Protein AF-0000000085170468 (afdb_homodimer)

Structure (mmCIF, N/CA/C/O backbone):
data_AF-0000000085170468-model_v1
#
loop_
_entity.id
_entity.type
_entity.pdbx_description
1 polymer 'LTXXQ motif family protein'
#
loop_
_atom_site.group_PDB
_atom_site.id
_atom_site.type_symbol
_atom_site.label_atom_id
_atom_site.label_alt_id
_atom_site.label_comp_id
_atom_site.label_asym_id
_atom_site.label_entity_id
_atom_site.label_seq_id
_atom_site.pdbx_PDB_ins_code
_atom_site.Cartn_x
_atom_site.Cartn_y
_atom_site.Cartn_z
_atom_site.occupancy
_atom_site.B_iso_or_equiv
_atom_site.auth_seq_id
_atom_site.auth_comp_id
_atom_site.auth_asym_id
_atom_site.auth_atom_id
_atom_site.pdbx_PDB_model_num
ATOM 1 N N . MET A 1 1 ? -32.719 -37.875 0.223 1 22.67 1 MET A N 1
ATOM 2 C CA . MET A 1 1 ? -31.328 -38.344 0.027 1 22.67 1 MET A CA 1
ATOM 3 C C . MET A 1 1 ? -30.5 -37.25 -0.654 1 22.67 1 MET A C 1
ATOM 5 O O . MET A 1 1 ? -29.281 -37.219 -0.485 1 22.67 1 MET A O 1
ATOM 9 N N . LEU A 1 2 ? -31.125 -36.594 -1.806 1 29.97 2 LEU A N 1
ATOM 10 C CA . LEU A 1 2 ? -30.281 -35.75 -2.631 1 29.97 2 LEU A CA 1
ATOM 11 C C . LEU A 1 2 ? -29.922 -34.469 -1.892 1 29.97 2 LEU A C 1
ATOM 13 O O . LEU A 1 2 ? -30.781 -33.656 -1.603 1 29.97 2 LEU A O 1
ATOM 17 N N . THR A 1 3 ? -29.156 -34.531 -0.791 1 28.83 3 THR A N 1
ATOM 18 C CA . THR A 1 3 ? -28.547 -33.625 0.169 1 28.83 3 THR A CA 1
ATOM 19 C C . THR A 1 3 ? -27.828 -32.5 -0.55 1 28.83 3 THR A C 1
ATOM 21 O O . THR A 1 3 ? -27.062 -32.75 -1.489 1 28.83 3 THR A O 1
ATOM 24 N N . ILE A 1 4 ? -28.562 -31.375 -0.729 1 30.27 4 ILE A N 1
ATOM 25 C CA . ILE A 1 4 ? -28.219 -30.062 -1.268 1 30.27 4 ILE A CA 1
ATOM 26 C C . ILE A 1 4 ? -26.844 -29.641 -0.749 1 30.27 4 ILE A C 1
ATOM 28 O O . ILE A 1 4 ? -26.672 -29.391 0.447 1 30.27 4 ILE A O 1
ATOM 32 N N . LYS A 1 5 ? -25.703 -30.297 -1.211 1 31.52 5 LYS A N 1
ATOM 33 C CA . LYS A 1 5 ? -24.266 -30.047 -1.089 1 31.52 5 LYS A CA 1
ATOM 34 C C . LYS A 1 5 ? -23.938 -28.594 -1.416 1 31.52 5 LYS A C 1
ATOM 36 O O . LYS A 1 5 ? -22.766 -28.266 -1.643 1 31.52 5 LYS A O 1
ATOM 41 N N . ASN A 1 6 ? -24.969 -27.703 -1.42 1 27.45 6 ASN A N 1
ATOM 42 C CA . ASN A 1 6 ? -24.641 -26.359 -1.878 1 27.45 6 ASN A CA 1
ATOM 43 C C . ASN A 1 6 ? -23.391 -25.828 -1.192 1 27.45 6 ASN A C 1
ATOM 45 O O . ASN A 1 6 ? -23.359 -25.688 0.033 1 27.45 6 ASN A O 1
ATOM 49 N N . ARG A 1 7 ? -22.234 -26.344 -1.787 1 27.11 7 ARG A N 1
ATOM 50 C CA . ARG A 1 7 ? -20.844 -25.938 -1.708 1 27.11 7 ARG A CA 1
ATOM 51 C C . ARG A 1 7 ? -20.719 -24.422 -1.654 1 27.11 7 ARG A C 1
ATOM 53 O O . ARG A 1 7 ? -21.031 -23.719 -2.625 1 27.11 7 ARG A O 1
ATOM 60 N N . ILE A 1 8 ? -21.328 -23.828 -0.689 1 26.55 8 ILE A N 1
ATOM 61 C CA . ILE A 1 8 ? -21.125 -22.422 -0.361 1 26.55 8 ILE A CA 1
ATOM 62 C C . ILE A 1 8 ? -19.641 -22.078 -0.383 1 26.55 8 ILE A C 1
ATOM 64 O O . ILE A 1 8 ? -18.891 -22.516 0.491 1 26.55 8 ILE A O 1
ATOM 68 N N . LEU A 1 9 ? -19.031 -22.484 -1.631 1 25.81 9 LEU A N 1
ATOM 69 C CA . LEU A 1 9 ? -17.625 -22.188 -1.916 1 25.81 9 LEU A CA 1
ATOM 70 C C . LEU A 1 9 ? -17.312 -20.734 -1.621 1 25.81 9 LEU A C 1
ATOM 72 O O . LEU A 1 9 ? -17.828 -19.828 -2.293 1 25.81 9 LEU A O 1
ATOM 76 N N . SER A 1 10 ? -17.344 -20.359 -0.451 1 28.09 10 SER A N 1
ATOM 77 C CA . SER A 1 10 ? -16.969 -19.047 0.037 1 28.09 10 SER A CA 1
ATOM 78 C C . SER A 1 10 ? -15.562 -18.672 -0.411 1 28.09 10 SER A C 1
ATOM 80 O O . SER A 1 10 ? -14.586 -19 0.26 1 28.09 10 SER A O 1
ATOM 82 N N . GLY A 1 11 ? -15.266 -19.125 -1.699 1 23.95 11 GLY A N 1
ATOM 83 C CA . GLY A 1 11 ? -13.852 -19.031 -2.02 1 23.95 11 GLY A CA 1
ATOM 84 C C . GLY A 1 11 ? -13.312 -17.609 -1.968 1 23.95 11 GLY A C 1
ATOM 85 O O . GLY A 1 11 ? -13.742 -16.75 -2.742 1 23.95 11 GLY A O 1
ATOM 86 N N . ILE A 1 12 ? -13.25 -17.109 -0.803 1 24.75 12 ILE A N 1
ATOM 87 C CA . ILE A 1 12 ? -12.68 -15.773 -0.637 1 24.75 12 ILE A CA 1
ATOM 88 C C . ILE A 1 12 ? -11.281 -15.734 -1.238 1 24.75 12 ILE A C 1
ATOM 90 O O . ILE A 1 12 ? -10.422 -16.547 -0.889 1 24.75 12 ILE A O 1
ATOM 94 N N . ALA A 1 13 ? -11.18 -15.609 -2.568 1 25.36 13 ALA A N 1
ATOM 95 C CA . ALA A 1 13 ? -9.992 -15.617 -3.412 1 25.36 13 ALA A CA 1
ATOM 96 C C . ALA A 1 13 ? -8.945 -14.633 -2.891 1 25.36 13 ALA A C 1
ATOM 98 O O . ALA A 1 13 ? -9.25 -13.469 -2.629 1 25.36 13 ALA A O 1
ATOM 99 N N . ALA A 1 14 ? -8.07 -15.188 -2.057 1 25.86 14 ALA A N 1
ATOM 100 C CA . ALA A 1 14 ? -6.961 -14.508 -1.391 1 25.86 14 ALA A CA 1
ATOM 101 C C . ALA A 1 14 ? -5.938 -14.008 -2.404 1 25.86 14 ALA A C 1
ATOM 103 O O . ALA A 1 14 ? -5.52 -14.75 -3.295 1 25.86 14 ALA A O 1
ATOM 104 N N . VAL A 1 15 ? -6.148 -12.93 -3.121 1 27.55 15 VAL A N 1
ATOM 105 C CA . VAL A 1 15 ? -5.23 -12.281 -4.051 1 27.55 15 VAL A CA 1
ATOM 106 C C . VAL A 1 15 ? -3.82 -12.273 -3.463 1 27.55 15 VAL A C 1
ATOM 108 O O . VAL A 1 15 ? -3.635 -11.969 -2.283 1 27.55 15 VAL A O 1
ATOM 111 N N . SER A 1 16 ? -2.881 -12.984 -4.039 1 28.02 16 SER A N 1
ATOM 112 C CA . SER A 1 16 ? -1.456 -13.188 -3.801 1 28.02 16 SER A CA 1
ATOM 113 C C . SER A 1 16 ? -0.713 -11.859 -3.703 1 28.02 16 SER A C 1
ATOM 115 O O . SER A 1 16 ? -0.544 -11.164 -4.707 1 28.02 16 SER A O 1
ATOM 117 N N . ILE A 1 17 ? -1.107 -11.055 -2.826 1 30.91 17 ILE A N 1
ATOM 118 C CA . ILE A 1 17 ? -0.357 -9.859 -2.459 1 30.91 17 ILE A CA 1
ATOM 119 C C . ILE A 1 17 ? 1.064 -10.25 -2.057 1 30.91 17 ILE A C 1
ATOM 121 O O . ILE A 1 17 ? 1.32 -10.57 -0.893 1 30.91 17 ILE A O 1
ATOM 125 N N . SER A 1 18 ? 1.654 -11.281 -2.648 1 30.52 18 SER A N 1
ATOM 126 C CA . SER A 1 18 ? 2.957 -11.695 -2.139 1 30.52 18 SER A CA 1
ATOM 127 C C . SER A 1 18 ? 3.893 -10.5 -1.988 1 30.52 18 SER A C 1
ATOM 129 O O . SER A 1 18 ? 4.566 -10.359 -0.966 1 30.52 18 SER A O 1
ATOM 131 N N . ALA A 1 19 ? 4.234 -10.031 -3.213 1 31.75 19 ALA A N 1
ATOM 132 C CA . ALA A 1 19 ? 5.387 -9.125 -3.256 1 31.75 19 ALA A CA 1
ATOM 133 C C . ALA A 1 19 ? 5.059 -7.793 -2.598 1 31.75 19 ALA A C 1
ATOM 135 O O . ALA A 1 19 ? 5.961 -7.062 -2.178 1 31.75 19 ALA A O 1
ATOM 136 N N . VAL A 1 20 ? 3.783 -7.539 -2.617 1 32.34 20 VAL A N 1
ATOM 137 C CA . VAL A 1 20 ? 3.398 -6.227 -2.109 1 32.34 20 VAL A CA 1
ATOM 138 C C . VAL A 1 20 ? 3.539 -6.199 -0.59 1 32.34 20 VAL A C 1
ATOM 140 O O . VAL A 1 20 ? 3.738 -5.133 0.001 1 32.34 20 VAL A O 1
ATOM 143 N N . THR A 1 21 ? 3.441 -7.426 0.014 1 33.81 21 THR A N 1
ATOM 144 C CA . THR A 1 21 ? 3.482 -7.402 1.472 1 33.81 21 THR A CA 1
ATOM 145 C C . THR A 1 21 ? 4.77 -6.75 1.967 1 33.81 21 THR A C 1
ATOM 147 O O . THR A 1 21 ? 4.766 -6.051 2.982 1 33.81 21 THR A O 1
ATOM 150 N N . LEU A 1 22 ? 5.891 -7.184 1.342 1 33.25 22 LEU A N 1
ATOM 151 C CA . LEU A 1 22 ? 7.156 -6.652 1.834 1 33.25 22 LEU A CA 1
ATOM 152 C C . LEU A 1 22 ? 7.199 -5.133 1.7 1 33.25 22 LEU A C 1
ATOM 154 O O . LEU A 1 22 ? 7.77 -4.445 2.549 1 33.25 22 LEU A O 1
ATOM 158 N N . SER A 1 23 ? 6.684 -4.668 0.566 1 35.88 23 SER A N 1
ATOM 159 C CA . SER A 1 23 ? 6.816 -3.238 0.312 1 35.88 23 SER A CA 1
ATOM 160 C C . SER A 1 23 ? 5.91 -2.428 1.232 1 35.88 23 SER A C 1
ATOM 162 O O . SER A 1 23 ? 6.203 -1.271 1.54 1 35.88 23 SER A O 1
ATOM 164 N N . ALA A 1 24 ? 4.738 -2.93 1.411 1 35.81 24 ALA A N 1
ATOM 165 C CA . ALA A 1 24 ? 3.857 -2.121 2.252 1 35.81 24 ALA A CA 1
ATOM 166 C C . ALA A 1 24 ? 4.543 -1.747 3.562 1 35.81 24 ALA A C 1
ATOM 168 O O . ALA A 1 24 ? 4.336 -0.65 4.086 1 35.81 24 ALA A O 1
ATOM 169 N N . PHE A 1 25 ? 5.18 -2.783 4.188 1 35.69 25 PHE A N 1
ATOM 170 C CA . PHE A 1 25 ? 5.953 -2.502 5.391 1 35.69 25 PHE A CA 1
ATOM 171 C C . PHE A 1 25 ? 7.062 -1.5 5.102 1 35.69 25 PHE A C 1
ATOM 173 O O . PHE A 1 25 ? 7.465 -0.737 5.98 1 35.69 25 PHE A O 1
ATOM 180 N N . ALA A 1 26 ? 7.621 -1.615 3.99 1 37.34 26 ALA A N 1
ATOM 181 C CA . ALA A 1 26 ? 8.797 -0.799 3.693 1 37.34 26 ALA A CA 1
ATOM 182 C C . ALA A 1 26 ? 8.438 0.684 3.654 1 37.34 26 ALA A C 1
ATOM 184 O O . ALA A 1 26 ? 9.32 1.542 3.621 1 37.34 26 ALA A O 1
ATOM 185 N N . GLN A 1 27 ? 7.285 0.986 3.17 1 40.06 27 GLN A N 1
ATOM 186 C CA . GLN A 1 27 ? 7.078 2.404 2.898 1 40.06 27 GLN A CA 1
ATOM 187 C C . GLN A 1 27 ? 6.957 3.201 4.195 1 40.06 27 GLN A C 1
ATOM 189 O O . GLN A 1 27 ? 6.348 4.27 4.219 1 40.06 27 GLN A O 1
ATOM 194 N N . MET A 1 28 ? 6.973 2.49 5.344 1 38.22 28 MET A N 1
ATOM 195 C CA . MET A 1 28 ? 6.863 3.219 6.605 1 38.22 28 MET A CA 1
ATOM 196 C C . MET A 1 28 ? 7.992 4.23 6.75 1 38.22 28 MET A C 1
ATOM 198 O O . MET A 1 28 ? 9.125 3.963 6.34 1 38.22 28 MET A O 1
ATOM 202 N N . PRO A 1 29 ? 7.676 5.445 6.973 1 38.38 29 PRO A N 1
ATOM 203 C CA . PRO A 1 29 ? 8.766 6.383 7.242 1 38.38 29 PRO A CA 1
ATOM 204 C C . PRO A 1 29 ? 9.852 5.785 8.141 1 38.38 29 PRO A C 1
ATOM 206 O O . PRO A 1 29 ? 9.602 4.797 8.836 1 38.38 29 PRO A O 1
ATOM 209 N N . PRO A 1 30 ? 11.094 6.48 8.266 1 33 30 PRO A N 1
ATOM 210 C CA . PRO A 1 30 ? 12.25 6.246 9.141 1 33 30 PRO A CA 1
ATOM 211 C C . PRO A 1 30 ? 11.93 6.5 10.609 1 33 30 PRO A C 1
ATOM 213 O O . PRO A 1 30 ? 11.477 7.594 10.969 1 33 30 PRO A O 1
ATOM 216 N N . GLY A 1 31 ? 11.609 5.316 11.422 1 36.25 31 GLY A N 1
ATOM 217 C CA . GLY A 1 31 ? 11.508 5.285 12.875 1 36.25 31 GLY A CA 1
ATOM 218 C C . GLY A 1 31 ? 10.594 4.191 13.383 1 36.25 31 GLY A C 1
ATOM 219 O O . GLY A 1 31 ? 10.391 4.059 14.594 1 36.25 31 GLY A O 1
ATOM 220 N N . GLY A 1 32 ? 9.484 3.965 12.859 1 37.59 32 GLY A N 1
ATOM 221 C CA . GLY A 1 32 ? 8.672 2.924 13.477 1 37.59 32 GLY A CA 1
ATOM 222 C C . GLY A 1 32 ? 9.414 1.604 13.617 1 37.59 32 GLY A C 1
ATOM 223 O O . GLY A 1 32 ? 10.547 1.47 13.156 1 37.59 32 GLY A O 1
ATOM 224 N N . PRO A 1 33 ? 9 0.797 14.695 1 38.12 33 PRO A N 1
ATOM 225 C CA . PRO A 1 33 ? 9.773 -0.431 14.891 1 38.12 33 PRO A CA 1
ATOM 226 C C . PRO A 1 33 ? 10.281 -1.018 13.57 1 38.12 33 PRO A C 1
ATOM 228 O O . PRO A 1 33 ? 9.586 -0.961 12.555 1 38.12 33 PRO A O 1
ATOM 231 N N . GLN A 1 34 ? 11.547 -0.87 13.234 1 41.56 34 GLN A N 1
ATOM 232 C CA . GLN A 1 34 ? 12.578 -1.232 12.273 1 41.56 34 GLN A CA 1
ATOM 233 C C . GLN A 1 34 ? 12.344 -2.635 11.711 1 41.56 34 GLN A C 1
ATOM 235 O O . GLN A 1 34 ? 12.641 -3.629 12.375 1 41.56 34 GLN A O 1
ATOM 240 N N . GLY A 1 35 ? 11.211 -2.947 11.32 1 45.84 35 GLY A N 1
ATOM 241 C CA . GLY A 1 35 ? 11.453 -4.246 10.711 1 45.84 35 GLY A CA 1
ATOM 242 C C . GLY A 1 35 ? 12.797 -4.344 10.031 1 45.84 35 GLY A C 1
ATOM 243 O O . GLY A 1 35 ? 13.188 -3.447 9.273 1 45.84 35 GLY A O 1
ATOM 244 N N . HIS A 1 36 ? 13.727 -4.598 10.875 1 53.78 36 HIS A N 1
ATOM 245 C CA . HIS A 1 36 ? 15.078 -4.832 10.383 1 53.78 36 HIS A CA 1
ATOM 246 C C . HIS A 1 36 ? 15.055 -5.422 8.977 1 53.78 36 HIS A C 1
ATOM 248 O O . HIS A 1 36 ? 14.141 -6.184 8.633 1 53.78 36 HIS A O 1
ATOM 254 N N . PRO A 1 37 ? 15.641 -4.559 8.219 1 64.81 37 PRO A N 1
ATOM 255 C CA . PRO A 1 37 ? 15.82 -5.25 6.945 1 64.81 37 PRO A CA 1
ATOM 256 C C . PRO A 1 37 ? 16.156 -6.73 7.117 1 64.81 37 PRO A C 1
ATOM 258 O O . PRO A 1 37 ? 16.797 -7.117 8.102 1 64.81 37 PRO A O 1
ATOM 261 N N . PRO A 1 38 ? 15.555 -7.348 6.355 1 70.12 38 PRO A N 1
ATOM 262 C CA . PRO A 1 38 ? 15.875 -8.773 6.469 1 70.12 38 PRO A CA 1
ATOM 263 C C . PRO A 1 38 ? 17.375 -9.039 6.387 1 70.12 38 PRO A C 1
ATOM 265 O O . PRO A 1 38 ? 18.094 -8.367 5.641 1 70.12 38 PRO A O 1
ATOM 268 N N . SER A 1 39 ? 17.891 -9.859 7.207 1 74.12 39 SER A N 1
ATOM 269 C CA . SER A 1 39 ? 19.281 -10.273 7.18 1 74.12 39 SER A CA 1
ATOM 270 C C . SER A 1 39 ? 19.625 -10.992 5.879 1 74.12 39 SER A C 1
ATOM 272 O O . SER A 1 39 ? 18.734 -11.453 5.164 1 74.12 39 SER A O 1
ATOM 274 N N . PRO A 1 40 ? 20.875 -10.953 5.605 1 80 40 PRO A N 1
ATOM 275 C CA . PRO A 1 40 ? 21.297 -11.703 4.422 1 80 40 PRO A CA 1
ATOM 276 C C . PRO A 1 40 ? 20.859 -13.164 4.473 1 80 40 PRO A C 1
ATOM 278 O O . PRO A 1 40 ? 20.516 -13.75 3.443 1 80 40 PRO A O 1
ATOM 281 N N . GLU A 1 41 ? 20.906 -13.688 5.637 1 85.88 41 GLU A N 1
ATOM 282 C CA . GLU A 1 41 ? 20.484 -15.078 5.801 1 85.88 41 GLU A CA 1
ATOM 283 C C . GLU A 1 41 ? 18.984 -15.242 5.52 1 85.88 41 GLU A C 1
ATOM 285 O O . GLU A 1 41 ? 18.578 -16.219 4.887 1 85.88 41 GLU A O 1
ATOM 290 N N . GLN A 1 42 ? 18.25 -14.281 5.918 1 81.81 42 GLN A N 1
ATOM 291 C CA . GLN A 1 42 ? 16.812 -14.312 5.68 1 81.81 42 GLN A CA 1
ATOM 292 C C . GLN A 1 42 ? 16.5 -14.148 4.199 1 81.81 42 GLN A C 1
ATOM 294 O O . GLN A 1 42 ? 15.609 -14.82 3.67 1 81.81 42 GLN A O 1
ATOM 299 N N . VAL A 1 43 ? 17.297 -13.32 3.605 1 80.81 43 VAL A N 1
ATOM 300 C CA . VAL A 1 43 ? 17.125 -13.086 2.176 1 80.81 43 VAL A CA 1
ATOM 301 C C . VAL A 1 43 ? 17.422 -14.367 1.403 1 80.81 43 VAL A C 1
ATOM 303 O O . VAL A 1 43 ? 16.703 -14.727 0.476 1 80.81 43 VAL A O 1
ATOM 306 N N . ALA A 1 44 ? 18.438 -15 1.843 1 84.69 44 ALA A N 1
ATOM 307 C CA . ALA A 1 44 ? 18.828 -16.234 1.18 1 84.69 44 ALA A CA 1
ATOM 308 C C . ALA A 1 44 ? 17.766 -17.312 1.352 1 84.69 44 ALA A C 1
ATOM 310 O O . ALA A 1 44 ? 17.484 -18.078 0.419 1 84.69 44 ALA A O 1
ATOM 311 N N . LYS A 1 45 ? 17.25 -17.344 2.467 1 87 45 LYS A N 1
ATOM 312 C CA . LYS A 1 45 ? 16.203 -18.328 2.734 1 87 45 LYS A CA 1
ATOM 313 C C . LYS A 1 45 ? 14.969 -18.062 1.883 1 87 45 LYS A C 1
ATOM 315 O O . LYS A 1 45 ? 14.352 -18.984 1.355 1 87 45 LYS A O 1
ATOM 320 N N . PHE A 1 46 ? 14.664 -16.844 1.809 1 82.81 46 PHE A N 1
ATOM 321 C CA . PHE A 1 46 ? 13.516 -16.453 0.992 1 82.81 46 PHE A CA 1
ATOM 322 C C . PHE A 1 46 ? 13.734 -16.859 -0.463 1 82.81 46 PHE A C 1
ATOM 324 O O . PHE A 1 46 ? 12.828 -17.391 -1.108 1 82.81 46 PHE A O 1
ATOM 331 N N . GLU A 1 47 ? 14.898 -16.594 -0.907 1 86.25 47 GLU A N 1
ATOM 332 C CA . GLU A 1 47 ? 15.219 -16.922 -2.293 1 86.25 47 GLU A CA 1
ATOM 333 C C . GLU A 1 47 ? 15.141 -18.422 -2.537 1 86.25 47 GLU A C 1
ATOM 335 O O . GLU A 1 47 ? 14.719 -18.859 -3.605 1 86.25 47 GLU A O 1
ATOM 340 N N . GLN A 1 48 ? 15.547 -19.172 -1.54 1 90.12 48 GLN A N 1
ATOM 341 C CA . GLN A 1 48 ? 15.492 -20.625 -1.659 1 90.12 48 GLN A CA 1
ATOM 342 C C . GLN A 1 48 ? 14.047 -21.125 -1.69 1 90.12 48 GLN A C 1
ATOM 344 O O . GLN A 1 48 ? 13.711 -22.016 -2.471 1 90.12 48 GLN A O 1
ATOM 349 N N . MET A 1 49 ? 13.305 -20.5 -0.878 1 88.62 49 MET A N 1
ATOM 350 C CA . MET A 1 49 ? 11.898 -20.875 -0.842 1 88.62 49 MET A CA 1
ATOM 351 C C . MET A 1 49 ? 11.211 -20.547 -2.162 1 88.62 49 MET A C 1
ATOM 353 O O . MET A 1 49 ? 10.414 -21.328 -2.67 1 88.62 49 MET A O 1
ATOM 357 N N . ARG A 1 50 ? 11.516 -19.438 -2.697 1 89.06 50 ARG A N 1
ATOM 358 C CA . ARG A 1 50 ? 10.945 -19.016 -3.977 1 89.06 50 ARG A CA 1
ATOM 359 C C . ARG A 1 50 ? 11.344 -19.984 -5.09 1 89.06 50 ARG A C 1
ATOM 361 O O . ARG A 1 50 ? 10.5 -20.375 -5.906 1 89.06 50 ARG A O 1
ATOM 368 N N . ALA A 1 51 ? 12.609 -20.344 -5.098 1 91 51 ALA A N 1
ATOM 369 C CA . ALA A 1 51 ? 13.102 -21.266 -6.113 1 91 51 ALA A CA 1
ATOM 370 C C . ALA A 1 51 ? 12.406 -22.625 -6.012 1 91 51 ALA A C 1
ATOM 372 O O . ALA A 1 51 ? 12.094 -23.234 -7.031 1 91 51 ALA A O 1
ATOM 373 N N . LYS A 1 52 ? 12.195 -23.062 -4.809 1 92.62 52 LYS A N 1
ATOM 374 C CA . LYS A 1 52 ? 11.508 -24.344 -4.594 1 92.62 52 LYS A CA 1
ATOM 375 C C . LYS A 1 52 ? 10.078 -24.281 -5.121 1 92.62 52 LYS A C 1
ATOM 377 O O . LYS A 1 52 ? 9.625 -25.203 -5.801 1 92.62 52 LYS A O 1
ATOM 382 N N . HIS A 1 53 ? 9.469 -23.25 -4.812 1 91.25 53 HIS A N 1
ATOM 383 C CA . HIS A 1 53 ? 8.094 -23.094 -5.27 1 91.25 53 HIS A CA 1
ATOM 384 C C . HIS A 1 53 ? 8.016 -23.047 -6.789 1 91.25 53 HIS A C 1
ATOM 386 O O . HIS A 1 53 ? 7.129 -23.656 -7.391 1 91.25 53 HIS A O 1
ATOM 392 N N . GLN A 1 54 ? 8.93 -22.359 -7.391 1 93.81 54 GLN A N 1
ATOM 393 C CA . GLN A 1 54 ? 8.969 -22.25 -8.844 1 93.81 54 GLN A CA 1
ATOM 394 C C . GLN A 1 54 ? 9.203 -23.609 -9.492 1 93.81 54 GLN A C 1
ATOM 396 O O . GLN A 1 54 ? 8.578 -23.938 -10.508 1 93.81 54 GLN A O 1
ATOM 401 N N . ALA A 1 55 ? 10.094 -24.391 -8.867 1 94.69 55 ALA A N 1
ATOM 402 C CA . ALA A 1 55 ? 10.367 -25.719 -9.383 1 94.69 55 ALA A CA 1
ATOM 403 C C . ALA A 1 55 ? 9.133 -26.609 -9.273 1 94.69 55 ALA A C 1
ATOM 405 O O . ALA A 1 55 ? 8.812 -27.359 -10.203 1 94.69 55 ALA A O 1
ATOM 406 N N . GLU A 1 56 ? 8.5 -26.531 -8.156 1 95.44 56 GLU A N 1
ATOM 407 C CA . GLU A 1 56 ? 7.273 -27.297 -7.961 1 95.44 56 GLU A CA 1
ATOM 408 C C . GLU A 1 56 ? 6.207 -26.906 -8.984 1 95.44 56 GLU A C 1
ATOM 410 O O . GLU A 1 56 ? 5.516 -27.781 -9.523 1 95.44 56 GLU A O 1
ATOM 415 N N . LEU A 1 57 ? 6.062 -25.641 -9.172 1 96.31 57 LEU A N 1
ATOM 416 C CA . LEU A 1 57 ? 5.09 -25.156 -10.156 1 96.31 57 LEU A CA 1
ATOM 417 C C . LEU A 1 57 ? 5.438 -25.656 -11.555 1 96.31 57 LEU A C 1
ATOM 419 O O . LEU A 1 57 ? 4.555 -26.094 -12.297 1 96.31 57 LEU A O 1
ATOM 423 N N . HIS A 1 58 ? 6.707 -25.516 -11.867 1 96.69 58 HIS A N 1
ATOM 424 C CA . HIS A 1 58 ? 7.176 -26.016 -13.156 1 96.69 58 HIS A CA 1
ATOM 425 C C . HIS A 1 58 ? 6.793 -27.469 -13.367 1 96.69 58 HIS A C 1
ATOM 427 O O . HIS A 1 58 ? 6.324 -27.844 -14.445 1 96.69 58 HIS A O 1
ATOM 433 N N . ASP A 1 59 ? 7.008 -28.297 -12.344 1 97.06 59 ASP A N 1
ATOM 434 C CA . ASP A 1 59 ? 6.715 -29.719 -12.406 1 97.06 59 ASP A CA 1
ATOM 435 C C . ASP A 1 59 ? 5.211 -29.969 -12.531 1 97.06 59 ASP A C 1
ATOM 437 O O . ASP A 1 59 ? 4.773 -30.766 -13.352 1 97.06 59 ASP A O 1
ATOM 441 N N . LYS A 1 60 ? 4.477 -29.281 -11.727 1 97.12 60 LYS A N 1
ATOM 442 C CA . LYS A 1 60 ? 3.027 -29.469 -11.719 1 97.12 60 LYS A CA 1
ATOM 443 C C . LYS A 1 60 ? 2.418 -29.047 -13.062 1 97.12 60 LYS A C 1
ATOM 445 O O . LYS A 1 60 ? 1.447 -29.656 -13.516 1 97.12 60 LYS A O 1
ATOM 450 N N . LEU A 1 61 ? 2.967 -28.016 -13.633 1 97.94 61 LEU A N 1
ATOM 451 C CA . LEU A 1 61 ? 2.449 -27.5 -14.891 1 97.94 61 LEU A CA 1
ATOM 452 C C . LEU A 1 61 ? 2.953 -28.312 -16.062 1 97.94 61 LEU A C 1
ATOM 454 O O . LEU A 1 61 ? 2.428 -28.203 -17.172 1 97.94 61 LEU A O 1
ATOM 458 N N . LYS A 1 62 ? 3.936 -29.234 -15.805 1 97.19 62 LYS A N 1
ATOM 459 C CA . LYS A 1 62 ? 4.527 -30.031 -16.875 1 97.19 62 LYS A CA 1
ATOM 460 C C . LYS A 1 62 ? 4.895 -29.172 -18.062 1 97.19 62 LYS A C 1
ATOM 462 O O . LYS A 1 62 ? 4.5 -29.469 -19.203 1 97.19 62 LYS A O 1
ATOM 467 N N . ILE A 1 63 ? 5.613 -28.125 -17.734 1 97.25 63 ILE A N 1
ATOM 468 C CA . ILE A 1 63 ? 5.984 -27.141 -18.75 1 97.25 63 ILE A CA 1
ATOM 469 C C . ILE A 1 63 ? 6.648 -27.828 -19.938 1 97.25 63 ILE A C 1
ATOM 471 O O . ILE A 1 63 ? 7.551 -28.656 -19.75 1 97.25 63 ILE A O 1
ATOM 475 N N . THR A 1 64 ? 6.156 -27.547 -21.125 1 95.94 64 THR A N 1
ATOM 476 C CA . THR A 1 64 ? 6.695 -28.141 -22.359 1 95.94 64 THR A CA 1
ATOM 477 C C . THR A 1 64 ? 7.871 -27.312 -22.875 1 95.94 64 THR A C 1
ATOM 479 O O . THR A 1 64 ? 8.102 -26.188 -22.422 1 95.94 64 THR A O 1
ATOM 482 N N . ALA A 1 65 ? 8.562 -27.844 -23.828 1 95.56 65 ALA A N 1
ATOM 483 C CA . ALA A 1 65 ? 9.711 -27.188 -24.438 1 95.56 65 ALA A CA 1
ATOM 484 C C . ALA A 1 65 ? 9.305 -25.844 -25.062 1 95.56 65 ALA A C 1
ATOM 486 O O . ALA A 1 65 ? 10.07 -24.875 -25.016 1 95.56 65 ALA A O 1
ATOM 487 N N . SER A 1 66 ? 8.109 -25.766 -25.656 1 95.94 66 SER A N 1
ATOM 488 C CA . SER A 1 66 ? 7.641 -24.562 -26.328 1 95.94 66 SER A CA 1
ATOM 489 C C . SER A 1 66 ? 7.27 -23.469 -25.312 1 95.94 66 SER A C 1
ATOM 491 O O . SER A 1 66 ? 7.125 -22.312 -25.672 1 95.94 66 SER A O 1
ATOM 493 N N . GLN A 1 67 ? 7.113 -23.891 -24.047 1 96.75 67 GLN A N 1
ATOM 494 C CA . GLN A 1 67 ? 6.68 -22.969 -23 1 96.75 67 GLN A CA 1
ATOM 495 C C . GLN A 1 67 ? 7.863 -22.469 -22.172 1 96.75 67 GLN A C 1
ATOM 497 O O . GLN A 1 67 ? 7.734 -21.516 -21.406 1 96.75 67 GLN A O 1
ATOM 502 N N . GLU A 1 68 ? 9.055 -23.047 -22.375 1 97.31 68 GLU A N 1
ATOM 503 C CA . GLU A 1 68 ? 10.195 -22.797 -21.5 1 97.31 68 GLU A CA 1
ATOM 504 C C . GLU A 1 68 ? 10.648 -21.344 -21.578 1 97.31 68 GLU A C 1
ATOM 506 O O . GLU A 1 68 ? 11.023 -20.75 -20.562 1 97.31 68 GLU A O 1
ATOM 511 N N . ALA A 1 69 ? 10.648 -20.781 -22.797 1 97.12 69 ALA A N 1
ATOM 512 C CA . ALA A 1 69 ? 11.047 -19.391 -22.938 1 97.12 69 ALA A CA 1
ATOM 513 C C . ALA A 1 69 ? 10.117 -18.469 -22.141 1 97.12 69 ALA A C 1
ATOM 515 O O . ALA A 1 69 ? 10.586 -17.562 -21.453 1 97.12 69 ALA A O 1
ATOM 516 N N . ALA A 1 70 ? 8.805 -18.703 -22.297 1 97.12 70 ALA A N 1
ATOM 517 C CA . ALA A 1 70 ? 7.816 -17.922 -21.547 1 97.12 70 ALA A CA 1
ATOM 518 C C . ALA A 1 70 ? 7.973 -18.141 -20.047 1 97.12 70 ALA A C 1
ATOM 520 O O . ALA A 1 70 ? 7.797 -17.203 -19.266 1 97.12 70 ALA A O 1
ATOM 521 N N . TRP A 1 71 ? 8.289 -19.406 -19.656 1 97.5 71 TRP A N 1
ATOM 522 C CA . TRP A 1 71 ? 8.508 -19.734 -18.25 1 97.5 71 TRP A CA 1
ATOM 523 C C . TRP A 1 71 ? 9.672 -18.938 -17.688 1 97.5 71 TRP A C 1
ATOM 525 O O . TRP A 1 71 ? 9.555 -18.328 -16.625 1 97.5 71 TRP A O 1
ATOM 535 N N . LYS A 1 72 ? 10.75 -18.844 -18.406 1 96.56 72 LYS A N 1
ATOM 536 C CA . LYS A 1 72 ? 11.945 -18.141 -17.953 1 96.56 72 LYS A CA 1
ATOM 537 C C . LYS A 1 72 ? 11.688 -16.641 -17.844 1 96.56 72 LYS A C 1
ATOM 539 O O . LYS A 1 72 ? 12.164 -16 -16.906 1 96.56 72 LYS A O 1
ATOM 544 N N . LEU A 1 73 ? 10.969 -16.125 -18.781 1 96.44 73 LEU A N 1
ATOM 545 C CA . LEU A 1 73 ? 10.625 -14.711 -18.734 1 96.44 73 LEU A CA 1
ATOM 546 C C . LEU A 1 73 ? 9.734 -14.406 -17.531 1 96.44 73 LEU A C 1
ATOM 548 O O . LEU A 1 73 ? 9.906 -13.383 -16.859 1 96.44 73 LEU A O 1
ATOM 552 N N . PHE A 1 74 ? 8.781 -15.305 -17.281 1 96.69 74 PHE A N 1
ATOM 553 C CA . PHE A 1 74 ? 7.895 -15.188 -16.125 1 96.69 74 PHE A CA 1
ATOM 554 C C . PHE A 1 74 ? 8.688 -15.141 -14.836 1 96.69 74 PHE A C 1
ATOM 556 O O . PHE A 1 74 ? 8.461 -14.273 -13.992 1 96.69 74 PHE A O 1
ATOM 563 N N . LEU A 1 75 ? 9.617 -15.992 -14.695 1 95.06 75 LEU A N 1
ATOM 564 C CA . LEU A 1 75 ? 10.43 -16.047 -13.484 1 95.06 75 LEU A CA 1
ATOM 565 C C . LEU A 1 75 ? 11.258 -14.773 -13.328 1 95.06 75 LEU A C 1
ATOM 567 O O . LEU A 1 75 ? 11.352 -14.219 -12.227 1 95.06 75 LEU A O 1
ATOM 571 N N . ASP A 1 76 ? 11.828 -14.289 -14.391 1 93.94 76 ASP A N 1
ATOM 572 C CA . ASP A 1 76 ? 12.695 -13.117 -14.359 1 93.94 76 ASP A CA 1
ATOM 573 C C . ASP A 1 76 ? 11.914 -11.859 -13.992 1 93.94 76 ASP A C 1
ATOM 575 O O . ASP A 1 76 ? 12.375 -11.055 -13.18 1 93.94 76 ASP A O 1
ATOM 579 N N . LYS A 1 77 ? 10.734 -11.742 -14.586 1 94.19 77 LYS A N 1
ATOM 580 C CA . LYS A 1 77 ? 9.984 -10.5 -14.453 1 94.19 77 LYS A CA 1
ATOM 581 C C . LYS A 1 77 ? 9.172 -10.492 -13.156 1 94.19 77 LYS A C 1
ATOM 583 O O . LYS A 1 77 ? 8.68 -9.438 -12.734 1 94.19 77 LYS A O 1
ATOM 588 N N . THR A 1 78 ? 9.023 -11.641 -12.5 1 92.56 7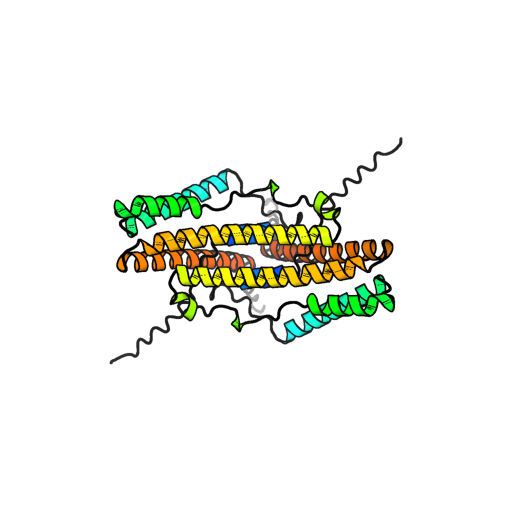8 THR A N 1
ATOM 589 C CA . THR A 1 78 ? 8.227 -11.688 -11.273 1 92.56 78 THR A CA 1
ATOM 590 C C . THR A 1 78 ? 9.125 -11.758 -10.047 1 92.56 78 THR A C 1
ATOM 592 O O . THR A 1 78 ? 8.641 -11.93 -8.922 1 92.56 78 THR A O 1
ATOM 595 N N . LYS A 1 79 ? 10.406 -11.617 -10.312 1 87.62 79 LYS A N 1
ATOM 596 C CA . LYS A 1 79 ? 11.328 -11.523 -9.188 1 87.62 79 LYS A CA 1
ATOM 597 C C . LYS A 1 79 ? 10.992 -10.344 -8.289 1 87.62 79 LYS A C 1
ATOM 599 O O . LYS A 1 79 ? 10.703 -9.25 -8.781 1 87.62 79 LYS A O 1
ATOM 604 N N . PRO A 1 80 ? 10.953 -10.688 -7.027 1 82.19 80 PRO A N 1
ATOM 605 C CA . PRO A 1 80 ? 10.727 -9.555 -6.133 1 82.19 80 PRO A CA 1
ATOM 606 C C . PRO A 1 80 ? 11.797 -8.469 -6.27 1 82.19 80 PRO A C 1
ATOM 608 O O . PRO A 1 80 ? 12.953 -8.773 -6.551 1 82.19 80 PRO A O 1
ATOM 611 N N . ALA A 1 81 ? 11.273 -7.293 -6.094 1 72.31 81 ALA A N 1
ATOM 612 C CA . ALA A 1 81 ? 12.25 -6.203 -6.074 1 72.31 81 ALA A CA 1
ATOM 613 C C . ALA A 1 81 ? 13.227 -6.363 -4.914 1 72.31 81 ALA A C 1
ATOM 615 O O . ALA A 1 81 ? 12.844 -6.766 -3.816 1 72.31 81 ALA A O 1
ATOM 616 N N . PRO A 1 82 ? 14.492 -6.148 -5.316 1 64.88 82 PRO A N 1
ATOM 617 C CA . PRO A 1 82 ? 15.461 -6.23 -4.223 1 64.88 82 PRO A CA 1
ATOM 618 C C . PRO A 1 82 ? 15.148 -5.273 -3.078 1 64.88 82 PRO A C 1
ATOM 620 O O . PRO A 1 82 ? 14.625 -4.18 -3.311 1 64.88 82 PRO A O 1
ATOM 623 N N . PHE A 1 83 ? 15.234 -5.895 -1.965 1 59.31 83 PHE A N 1
ATOM 624 C CA . PHE A 1 83 ? 15.078 -5.008 -0.817 1 59.31 83 PHE A CA 1
ATOM 625 C C . PHE A 1 83 ? 16.125 -3.902 -0.84 1 59.31 83 PHE A C 1
ATOM 627 O O . PHE A 1 83 ? 17.328 -4.184 -0.886 1 59.31 83 PHE A O 1
ATOM 634 N N . ASP A 1 84 ? 15.664 -2.725 -1.269 1 56.31 84 ASP A N 1
ATOM 635 C CA . ASP A 1 84 ? 16.609 -1.617 -1.263 1 56.31 84 ASP A CA 1
ATOM 636 C C . ASP A 1 84 ? 16.547 -0.838 0.049 1 56.31 84 ASP A C 1
ATOM 638 O O . ASP A 1 84 ? 15.609 -0.065 0.266 1 56.31 84 ASP A O 1
ATOM 642 N N . GLN A 1 85 ? 17.375 -1.218 0.936 1 56 85 GLN A N 1
ATOM 643 C CA . GLN A 1 85 ? 17.484 -0.462 2.18 1 56 85 GLN A CA 1
ATOM 644 C C . GLN A 1 85 ? 17.672 1.025 1.903 1 56 85 GLN A C 1
ATOM 646 O O . GLN A 1 85 ? 17.219 1.871 2.676 1 56 85 GLN A O 1
ATOM 651 N N . ALA A 1 86 ? 18.391 1.159 0.771 1 52.22 86 ALA A N 1
ATOM 652 C CA . ALA A 1 86 ? 18.734 2.533 0.422 1 52.22 86 ALA A CA 1
ATOM 653 C C . ALA A 1 86 ? 17.5 3.326 0.016 1 52.22 86 ALA A C 1
ATOM 655 O O . ALA A 1 86 ? 17.5 4.559 0.048 1 52.22 86 ALA A O 1
ATOM 656 N N . GLY A 1 87 ? 16.469 2.582 -0.377 1 56.78 87 GLY A N 1
ATOM 657 C CA . GLY A 1 87 ? 15.25 3.266 -0.77 1 56.78 87 GLY A CA 1
ATOM 658 C C . GLY A 1 87 ? 14.43 3.746 0.412 1 56.78 87 GLY A C 1
ATOM 659 O O . GLY A 1 87 ? 13.5 4.539 0.249 1 56.78 87 GLY A O 1
ATOM 660 N N . ARG A 1 88 ? 14.922 3.24 1.536 1 60 88 ARG A N 1
ATOM 661 C CA . ARG A 1 88 ? 14.242 3.715 2.736 1 60 88 ARG A CA 1
ATOM 662 C C . ARG A 1 88 ? 14.711 5.113 3.117 1 60 88 ARG A C 1
ATOM 664 O O . ARG A 1 88 ? 15.914 5.383 3.135 1 60 88 ARG A O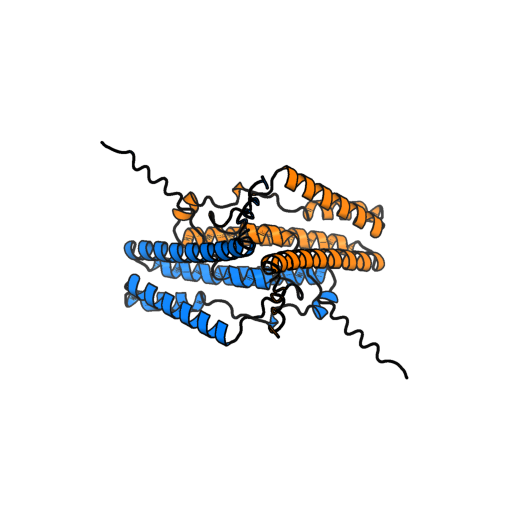 1
ATOM 671 N N . PRO A 1 89 ? 13.711 5.953 3.174 1 61.66 89 PRO A N 1
ATOM 672 C CA . PRO A 1 89 ? 14.172 7.312 3.473 1 61.66 89 PRO A CA 1
ATOM 673 C C . PRO A 1 89 ? 14.828 7.422 4.848 1 61.66 89 PRO A C 1
ATOM 675 O O . PRO A 1 89 ? 14.391 6.773 5.801 1 61.66 89 PRO A O 1
ATOM 678 N N . ASN A 1 90 ? 16.031 7.941 4.887 1 67.88 90 ASN A N 1
ATOM 679 C CA . ASN A 1 90 ? 16.703 8.281 6.145 1 67.88 90 ASN A CA 1
ATOM 680 C C . ASN A 1 90 ? 15.844 9.219 6.992 1 67.88 90 ASN A C 1
ATOM 682 O O . ASN A 1 90 ? 15.398 10.266 6.512 1 67.88 90 ASN A O 1
ATOM 686 N N . LYS A 1 91 ? 15.547 8.742 8.148 1 72.56 91 LYS A N 1
ATOM 687 C CA . LYS A 1 91 ? 14.688 9.492 9.055 1 72.56 91 LYS A CA 1
ATOM 688 C C . LYS A 1 91 ? 15.148 10.945 9.172 1 72.56 91 LYS A C 1
ATOM 690 O O . LYS A 1 91 ? 14.328 11.859 9.188 1 72.56 91 LYS A O 1
ATOM 695 N N . ASP A 1 92 ? 16.469 11.078 9.344 1 77.12 92 ASP A N 1
ATOM 696 C CA . ASP A 1 92 ? 17.031 12.422 9.523 1 77.12 92 ASP A CA 1
ATOM 697 C C . ASP A 1 92 ? 16.828 13.273 8.273 1 77.12 92 ASP A C 1
ATOM 699 O O . ASP A 1 92 ? 16.5 14.453 8.367 1 77.12 92 ASP A O 1
ATOM 703 N N . GLU A 1 93 ? 17.047 12.594 7.152 1 78.94 93 GLU A N 1
ATOM 704 C CA . GLU A 1 93 ? 16.875 13.312 5.895 1 78.94 93 GLU A CA 1
ATOM 705 C C . GLU A 1 93 ? 15.398 13.609 5.633 1 78.94 93 GLU A C 1
ATOM 707 O O . GLU A 1 93 ? 15.062 14.672 5.109 1 78.94 93 GLU A O 1
ATOM 712 N N . TRP A 1 94 ? 14.562 12.766 6.113 1 81.75 94 TRP A N 1
ATOM 713 C CA . TRP A 1 94 ? 13.117 12.922 5.945 1 81.75 94 TRP A CA 1
ATOM 714 C C . TRP A 1 94 ? 12.594 14.086 6.773 1 81.75 94 TRP A C 1
ATOM 716 O O . TRP A 1 94 ? 11.742 14.852 6.316 1 81.75 94 TRP A O 1
ATOM 726 N N . ALA A 1 95 ? 13.242 14.258 7.879 1 80.69 95 ALA A N 1
ATOM 727 C CA . ALA A 1 95 ? 12.781 15.281 8.812 1 80.69 95 ALA A CA 1
ATOM 728 C C . ALA A 1 95 ? 13.109 16.672 8.305 1 80.69 95 ALA A C 1
ATOM 730 O O . ALA A 1 95 ? 12.492 17.656 8.719 1 80.69 95 ALA A O 1
ATOM 731 N N . LYS A 1 96 ? 14.078 16.734 7.457 1 86.81 96 LYS A N 1
ATOM 732 C CA . LYS A 1 96 ? 14.539 18.031 6.973 1 86.81 96 LYS A CA 1
ATOM 733 C C . LYS A 1 96 ? 13.719 18.484 5.773 1 86.81 96 LYS A C 1
ATOM 735 O O . LYS A 1 96 ? 13.789 19.656 5.375 1 86.81 96 LYS A O 1
ATOM 740 N N . LEU A 1 97 ? 12.938 17.625 5.281 1 91.31 97 LEU A N 1
ATOM 741 C CA . LEU A 1 97 ? 12.18 17.953 4.078 1 91.31 97 LEU A CA 1
ATOM 742 C C . LEU A 1 97 ? 10.898 18.688 4.434 1 91.31 97 LEU A C 1
ATOM 744 O O . LEU A 1 97 ? 10.328 18.484 5.508 1 91.31 97 LEU A O 1
ATOM 748 N N . SER A 1 98 ? 10.469 19.562 3.50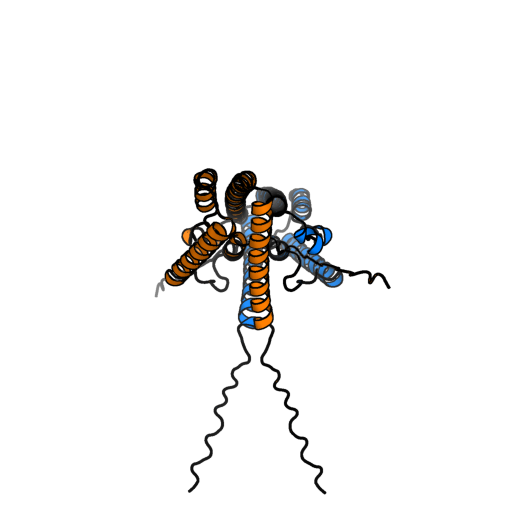4 1 95.44 98 SER A N 1
ATOM 749 C CA . SER A 1 98 ? 9.156 20.172 3.637 1 95.44 98 SER A CA 1
ATOM 750 C C . SER A 1 98 ? 8.047 19.172 3.357 1 95.44 98 SER A C 1
ATOM 752 O O . SER A 1 98 ? 8.297 18.094 2.811 1 95.44 98 SER A O 1
ATOM 754 N N . THR A 1 99 ? 6.855 19.484 3.73 1 94.94 99 THR A N 1
ATOM 755 C CA . THR A 1 99 ? 5.719 18.594 3.531 1 94.94 99 THR A CA 1
ATOM 756 C C . THR A 1 99 ? 5.531 18.281 2.051 1 94.94 99 THR A C 1
ATOM 758 O O . THR A 1 99 ? 5.41 17.109 1.67 1 94.94 99 THR A O 1
ATOM 761 N N . PRO A 1 100 ? 5.602 19.281 1.105 1 95.88 100 PRO A N 1
ATOM 762 C CA . PRO A 1 100 ? 5.465 18.938 -0.314 1 95.88 100 PRO A CA 1
ATOM 763 C C . PRO A 1 100 ? 6.586 18.031 -0.817 1 95.88 100 PRO A C 1
ATOM 765 O O . PRO A 1 100 ? 6.348 17.156 -1.654 1 95.88 100 PRO A O 1
ATOM 768 N N . GLU A 1 101 ? 7.73 18.219 -0.311 1 93.88 101 GLU A N 1
ATOM 769 C CA . GLU A 1 101 ? 8.859 17.375 -0.709 1 93.88 101 GLU A CA 1
ATOM 770 C C . GLU A 1 101 ? 8.672 15.938 -0.243 1 93.88 101 GLU A C 1
ATOM 772 O O . GLU A 1 101 ? 8.93 15 -0.996 1 93.88 101 GLU A O 1
ATOM 777 N N . ARG A 1 102 ? 8.219 15.828 0.953 1 91.25 102 ARG A N 1
ATOM 778 C CA . ARG A 1 102 ? 7.949 14.492 1.487 1 91.25 102 ARG A CA 1
ATOM 779 C C . ARG A 1 102 ? 6.836 13.805 0.705 1 91.25 102 ARG A C 1
ATOM 781 O O . ARG A 1 102 ? 6.941 12.617 0.386 1 91.25 102 ARG A O 1
ATOM 788 N N . LEU A 1 103 ? 5.855 14.562 0.396 1 92.69 103 LEU A N 1
ATOM 789 C CA . LEU A 1 103 ? 4.723 14.008 -0.337 1 92.69 103 LEU A CA 1
ATOM 790 C C . LEU A 1 103 ? 5.133 13.609 -1.751 1 92.69 103 LEU A C 1
ATOM 792 O O . LEU A 1 103 ? 4.652 12.602 -2.281 1 92.69 103 LEU A O 1
ATOM 796 N N . ASP A 1 104 ? 6.043 14.305 -2.355 1 92.44 104 ASP A N 1
ATOM 797 C CA . ASP A 1 104 ? 6.551 13.961 -3.68 1 92.44 104 ASP A CA 1
ATOM 798 C C . ASP A 1 104 ? 7.312 12.641 -3.648 1 92.44 104 ASP A C 1
ATOM 800 O O . ASP A 1 104 ? 7.172 11.812 -4.555 1 92.44 104 ASP A O 1
ATOM 804 N N . LYS A 1 105 ? 8.055 12.547 -2.627 1 89.06 105 LYS A N 1
ATOM 805 C CA . LYS A 1 105 ? 8.812 11.305 -2.482 1 89.06 105 LYS A CA 1
ATOM 806 C C . LYS A 1 105 ? 7.875 10.117 -2.281 1 89.06 105 LYS A C 1
ATOM 808 O O . LYS A 1 105 ? 8.109 9.039 -2.834 1 89.06 105 LYS A O 1
ATOM 813 N N . GLN A 1 106 ? 6.895 10.336 -1.521 1 87.56 106 GLN A N 1
ATOM 814 C CA . GLN A 1 106 ? 5.906 9.281 -1.311 1 87.56 106 GLN A CA 1
ATOM 815 C C . GLN A 1 106 ? 5.23 8.891 -2.621 1 87.56 106 GLN A C 1
ATOM 817 O O . GLN A 1 106 ? 5.039 7.703 -2.898 1 87.56 106 GLN A O 1
ATOM 822 N N . LEU A 1 107 ? 4.871 9.812 -3.389 1 90.75 107 LEU A N 1
ATOM 823 C CA . LEU A 1 107 ? 4.234 9.547 -4.676 1 90.75 107 LEU A CA 1
ATOM 824 C C . LEU A 1 107 ? 5.18 8.789 -5.598 1 90.75 107 LEU A C 1
ATOM 826 O O . LEU A 1 107 ? 4.754 7.883 -6.32 1 90.75 107 LEU A O 1
ATOM 830 N N . ASP A 1 108 ? 6.422 9.195 -5.57 1 89.69 108 ASP A N 1
ATOM 831 C CA . ASP A 1 108 ? 7.418 8.508 -6.383 1 89.69 108 ASP A CA 1
ATOM 832 C C . ASP A 1 108 ? 7.523 7.035 -6 1 89.69 108 ASP A C 1
ATOM 834 O O . ASP A 1 108 ? 7.609 6.168 -6.871 1 89.69 108 ASP A O 1
ATOM 838 N N . MET A 1 109 ? 7.445 6.844 -4.75 1 86.25 109 MET A N 1
ATOM 839 C CA . MET A 1 109 ? 7.5 5.465 -4.27 1 86.25 109 MET A CA 1
ATOM 840 C C . MET A 1 109 ? 6.277 4.68 -4.73 1 86.25 109 MET A C 1
ATOM 842 O O . MET A 1 109 ? 6.398 3.525 -5.145 1 86.25 109 MET A O 1
ATOM 846 N N . MET A 1 110 ? 5.211 5.246 -4.652 1 88 110 MET A N 1
ATOM 847 C CA . MET A 1 110 ? 3.984 4.59 -5.094 1 88 110 MET A CA 1
ATOM 848 C C . MET A 1 110 ? 4.051 4.262 -6.582 1 88 110 MET A C 1
ATOM 850 O O . MET A 1 110 ? 3.637 3.178 -7 1 88 110 MET A O 1
ATOM 854 N N . ARG A 1 111 ? 4.57 5.152 -7.332 1 90.44 111 ARG A N 1
ATOM 855 C CA . ARG A 1 111 ? 4.672 4.957 -8.773 1 90.44 111 ARG A CA 1
ATOM 856 C C . ARG A 1 111 ? 5.66 3.842 -9.109 1 90.44 111 ARG A C 1
ATOM 858 O O . ARG A 1 111 ? 5.449 3.08 -10.055 1 90.44 111 ARG A O 1
ATOM 865 N N . LYS A 1 112 ? 6.711 3.799 -8.352 1 87.38 112 LYS A N 1
ATOM 866 C CA . LYS A 1 112 ? 7.672 2.717 -8.547 1 87.38 112 LYS A CA 1
ATOM 867 C C . LYS A 1 112 ? 7.043 1.36 -8.242 1 87.38 112 LYS A C 1
ATOM 869 O O . LYS A 1 112 ? 7.273 0.388 -8.961 1 87.38 112 LYS A O 1
ATOM 874 N N . ARG A 1 113 ? 6.242 1.332 -7.254 1 86.06 113 ARG A N 1
ATOM 875 C CA . ARG A 1 113 ? 5.551 0.1 -6.891 1 86.06 113 ARG A CA 1
ATOM 876 C C . ARG A 1 113 ? 4.559 -0.312 -7.973 1 86.06 113 ARG A C 1
ATOM 878 O O . ARG A 1 113 ? 4.434 -1.497 -8.289 1 86.06 113 ARG A O 1
ATOM 885 N N . GLU A 1 114 ? 3.885 0.644 -8.438 1 88.88 114 GLU A N 1
ATOM 886 C CA . GLU A 1 114 ? 2.928 0.366 -9.5 1 88.88 114 GLU A CA 1
ATOM 887 C C . GLU A 1 114 ? 3.631 -0.145 -10.758 1 88.88 114 GLU A C 1
ATOM 889 O O . GLU A 1 114 ? 3.15 -1.073 -11.406 1 88.88 114 GLU A O 1
ATOM 894 N N . ALA A 1 115 ? 4.77 0.491 -11.133 1 90.75 115 ALA A N 1
ATOM 895 C CA . ALA A 1 115 ? 5.531 0.059 -12.297 1 90.75 115 ALA A CA 1
ATOM 896 C C . ALA A 1 115 ? 5.996 -1.386 -12.148 1 90.75 115 ALA A C 1
ATOM 898 O O . ALA A 1 115 ? 5.934 -2.17 -13.094 1 90.75 115 ALA A O 1
ATOM 899 N N . PHE A 1 116 ? 6.398 -1.652 -10.938 1 88.75 116 PHE A N 1
ATOM 900 C CA . PHE A 1 116 ? 6.824 -3.02 -10.664 1 88.75 116 PHE A CA 1
ATOM 901 C C . PHE A 1 116 ? 5.652 -3.986 -10.773 1 88.75 116 PHE A C 1
ATOM 903 O O . PHE A 1 116 ? 5.781 -5.062 -11.359 1 88.75 116 PHE A O 1
ATOM 910 N N . ALA A 1 117 ? 4.543 -3.609 -10.203 1 90.81 117 ALA A N 1
ATOM 911 C CA . ALA A 1 117 ? 3.346 -4.441 -10.289 1 90.81 117 ALA A CA 1
ATOM 912 C C . ALA A 1 117 ? 2.926 -4.656 -11.742 1 90.81 117 ALA A C 1
ATOM 914 O O . ALA A 1 117 ? 2.539 -5.758 -12.125 1 90.81 117 ALA A O 1
ATOM 915 N N . GLU A 1 118 ? 3.014 -3.594 -12.516 1 94.06 118 GLU A N 1
ATOM 916 C CA . GLU A 1 118 ? 2.654 -3.688 -13.93 1 94.06 118 GLU A CA 1
ATOM 917 C C . GLU A 1 118 ? 3.527 -4.707 -14.656 1 94.06 118 GLU A C 1
ATOM 919 O O . GLU A 1 118 ? 3.027 -5.504 -15.453 1 94.06 118 GLU A O 1
ATOM 924 N N . GLN A 1 119 ? 4.781 -4.645 -14.367 1 94.31 119 GLN A N 1
ATOM 925 C CA . GLN A 1 119 ? 5.719 -5.566 -15 1 94.31 119 GLN A CA 1
ATOM 926 C C . GLN A 1 119 ? 5.414 -7.012 -14.609 1 94.31 119 GLN A C 1
ATOM 928 O O . GLN A 1 119 ? 5.383 -7.898 -15.469 1 94.31 119 GLN A O 1
ATOM 933 N N . ARG A 1 120 ? 5.188 -7.246 -13.406 1 94.5 120 ARG A N 1
ATOM 934 C CA . ARG A 1 120 ? 4.898 -8.586 -12.898 1 94.5 120 ARG A CA 1
ATOM 935 C C . ARG A 1 120 ? 3.592 -9.117 -13.477 1 94.5 120 ARG A C 1
ATOM 937 O O . ARG A 1 120 ? 3.516 -10.273 -13.891 1 94.5 120 ARG A O 1
ATOM 944 N N . ILE A 1 121 ? 2.629 -8.281 -13.508 1 95.81 121 ILE A N 1
ATOM 945 C CA . ILE A 1 121 ? 1.309 -8.672 -13.992 1 95.81 121 ILE A CA 1
ATOM 946 C C . ILE A 1 121 ? 1.371 -8.977 -15.484 1 95.81 121 ILE A C 1
ATOM 948 O O . ILE A 1 121 ? 0.827 -9.984 -15.938 1 95.81 121 ILE A O 1
ATOM 952 N N . ALA A 1 122 ? 2.037 -8.109 -16.219 1 96.69 122 ALA A N 1
ATOM 953 C CA . ALA A 1 122 ? 2.184 -8.344 -17.656 1 96.69 122 ALA A CA 1
ATOM 954 C C . ALA A 1 122 ? 2.889 -9.672 -17.938 1 96.69 122 ALA A C 1
ATOM 956 O O . ALA A 1 122 ? 2.461 -10.445 -18.797 1 96.69 122 ALA A O 1
ATOM 957 N N . ALA A 1 123 ? 3.92 -9.938 -17.156 1 96.75 123 ALA A N 1
ATOM 958 C CA . ALA A 1 123 ? 4.668 -11.18 -17.328 1 96.75 123 ALA A CA 1
ATOM 959 C C . ALA A 1 123 ? 3.809 -12.398 -16.984 1 96.75 123 ALA A C 1
ATOM 961 O O . ALA A 1 123 ? 3.875 -13.422 -17.656 1 96.75 123 ALA A O 1
ATOM 962 N N . THR A 1 124 ? 3.053 -12.289 -15.906 1 97.19 124 THR A N 1
ATOM 963 C CA . THR A 1 124 ? 2.168 -13.367 -15.5 1 97.19 124 THR A CA 1
ATOM 964 C C . THR A 1 124 ? 1.116 -13.648 -16.562 1 97.19 124 THR A C 1
ATOM 966 O O . THR A 1 124 ? 0.866 -14.797 -16.922 1 97.19 124 THR A O 1
ATOM 969 N N . LYS A 1 125 ? 0.568 -12.609 -17.109 1 97.5 125 LYS A N 1
ATOM 970 C CA . LYS A 1 125 ? -0.458 -12.75 -18.141 1 97.5 125 LYS A CA 1
ATOM 971 C C . LYS A 1 125 ? 0.123 -13.352 -19.422 1 97.5 125 LYS A C 1
ATOM 973 O O . LYS A 1 125 ? -0.525 -14.164 -20.078 1 97.5 125 LYS A O 1
ATOM 978 N N . ASP A 1 126 ? 1.268 -12.898 -19.75 1 97.44 126 ASP A N 1
ATOM 979 C CA . ASP A 1 126 ? 1.93 -13.422 -20.938 1 97.44 126 ASP A CA 1
ATOM 980 C C . ASP A 1 126 ? 2.201 -14.922 -20.797 1 97.44 126 ASP A C 1
ATOM 982 O O . ASP A 1 126 ? 1.976 -15.688 -21.734 1 97.44 126 ASP A O 1
ATOM 986 N N . PHE A 1 127 ? 2.672 -15.336 -19.625 1 98.19 127 PHE A N 1
ATOM 987 C CA . PHE A 1 127 ? 2.916 -16.75 -19.391 1 98.19 127 PHE A CA 1
ATOM 988 C C . PHE A 1 127 ? 1.607 -17.531 -19.391 1 98.19 127 PHE A C 1
ATOM 990 O O . PHE A 1 127 ? 1.501 -18.578 -20.031 1 98.19 127 PHE A O 1
ATOM 997 N N . TYR A 1 128 ? 0.638 -17 -18.641 1 97.81 128 TYR A N 1
ATOM 998 C CA . TYR A 1 128 ? -0.681 -17.609 -18.531 1 97.81 128 TYR A CA 1
ATOM 999 C C . TYR A 1 128 ? -1.268 -17.891 -19.906 1 97.81 128 TYR A C 1
ATOM 1001 O O . TYR A 1 128 ? -1.886 -18.922 -20.125 1 97.81 128 TYR A O 1
ATOM 1009 N N . ALA A 1 129 ? -1.054 -17.031 -20.859 1 97.31 129 ALA A N 1
ATOM 1010 C CA . ALA A 1 129 ? -1.619 -17.125 -22.203 1 97.31 129 ALA A CA 1
ATOM 1011 C C . ALA A 1 129 ? -0.982 -18.281 -23 1 97.31 129 ALA A C 1
ATOM 1013 O O . ALA A 1 129 ? -1.553 -18.75 -23.984 1 97.31 129 ALA A O 1
ATOM 1014 N N . THR A 1 130 ? 0.214 -18.719 -22.625 1 97.75 130 THR A N 1
ATOM 1015 C CA . THR A 1 130 ? 0.908 -19.781 -23.312 1 97.75 130 THR A CA 1
ATOM 1016 C C . THR A 1 130 ? 0.477 -21.156 -22.781 1 97.75 130 THR A C 1
ATOM 1018 O O . THR A 1 130 ? 0.785 -22.188 -23.375 1 97.75 130 THR A O 1
ATOM 1021 N N . LEU A 1 131 ? -0.188 -21.156 -21.641 1 97.81 131 LEU A N 1
ATOM 1022 C CA . LEU A 1 131 ? -0.578 -22.391 -20.969 1 97.81 131 LEU A CA 1
ATOM 1023 C C . LEU A 1 131 ? -1.837 -22.984 -21.594 1 97.81 131 LEU A C 1
ATOM 1025 O O . LEU A 1 131 ? -2.697 -22.234 -22.078 1 97.81 131 LEU A O 1
ATOM 1029 N N . SER A 1 132 ? -1.951 -24.375 -21.609 1 97.06 132 SER A N 1
ATOM 1030 C CA . SER A 1 132 ? -3.201 -25.031 -21.984 1 97.06 132 SER A CA 1
ATOM 1031 C C . SER A 1 132 ? -4.281 -24.797 -20.938 1 97.06 132 SER A C 1
ATOM 1033 O O . SER A 1 132 ? -3.984 -24.406 -19.812 1 97.06 132 SER A O 1
ATOM 1035 N N . PRO A 1 133 ? -5.504 -25.016 -21.219 1 97 133 PRO A N 1
ATOM 1036 C CA . PRO A 1 133 ? -6.582 -24.812 -20.25 1 97 133 PRO A CA 1
ATOM 1037 C C . PRO A 1 133 ? -6.383 -25.641 -18.984 1 97 133 PRO A C 1
ATOM 1039 O O . PRO A 1 133 ? -6.695 -25.172 -17.891 1 97 133 PRO A O 1
ATOM 1042 N N . GLN A 1 134 ? -5.91 -26.859 -19.172 1 97.12 134 GLN A N 1
ATOM 1043 C CA . GLN A 1 134 ? -5.648 -27.688 -17.984 1 97.12 134 GLN A CA 1
ATOM 1044 C C . GLN A 1 134 ? -4.523 -27.094 -17.141 1 97.12 134 GLN A C 1
ATOM 1046 O O . GLN A 1 134 ? -4.609 -27.094 -15.914 1 97.12 134 GLN A O 1
ATOM 1051 N N . GLN A 1 135 ? -3.494 -26.594 -17.812 1 97.56 135 GLN A N 1
ATOM 1052 C CA . GLN A 1 135 ? -2.387 -25.953 -17.109 1 97.56 135 GLN A CA 1
ATOM 1053 C C . GLN A 1 135 ? -2.846 -24.688 -16.406 1 97.56 135 GLN A C 1
ATOM 1055 O O . GLN A 1 135 ? -2.4 -24.391 -15.289 1 97.56 135 GLN A O 1
ATOM 1060 N N . GLN A 1 136 ? -3.703 -23.969 -17 1 97.69 136 GLN A N 1
ATOM 1061 C CA . GLN A 1 136 ? -4.219 -22.75 -16.422 1 97.69 136 GLN A CA 1
ATOM 1062 C C . GLN A 1 136 ? -4.969 -23.031 -15.117 1 97.69 136 GLN A C 1
ATOM 1064 O O . GLN A 1 136 ? -4.848 -22.281 -14.148 1 97.69 136 GLN A O 1
ATOM 1069 N N . LYS A 1 137 ? -5.711 -24.062 -15.094 1 96.5 137 LYS A N 1
ATOM 1070 C CA . LYS A 1 137 ? -6.426 -24.453 -13.875 1 96.5 137 LYS A CA 1
ATOM 1071 C C . LYS A 1 137 ? -5.457 -24.766 -12.742 1 96.5 137 LYS A C 1
ATOM 1073 O O . LYS A 1 137 ? -5.691 -24.391 -11.594 1 96.5 137 LYS A O 1
ATOM 1078 N N . ILE A 1 138 ? -4.402 -25.438 -13.141 1 97.06 138 ILE A N 1
ATOM 1079 C CA . ILE A 1 138 ? -3.383 -25.766 -12.148 1 97.06 138 ILE A CA 1
ATOM 1080 C C . ILE A 1 138 ? -2.709 -24.484 -11.664 1 97.06 138 ILE A C 1
ATOM 1082 O O . ILE A 1 138 ? -2.504 -24.312 -10.461 1 97.06 138 ILE A O 1
ATOM 1086 N N . PHE A 1 139 ? -2.387 -23.641 -12.641 1 97.25 139 PHE A N 1
ATOM 1087 C CA . PHE A 1 139 ? -1.744 -22.375 -12.32 1 97.25 139 PHE A CA 1
ATOM 1088 C C . PHE A 1 139 ? -2.605 -21.547 -11.359 1 97.25 139 PHE A C 1
ATOM 1090 O O . PHE A 1 139 ? -2.104 -21.016 -10.367 1 97.25 139 PHE A O 1
ATOM 1097 N N . ASP A 1 140 ? -3.869 -21.453 -11.656 1 96.5 140 ASP A N 1
ATOM 1098 C CA . ASP A 1 140 ? -4.805 -20.703 -10.82 1 96.5 140 ASP A CA 1
ATOM 1099 C C . ASP A 1 140 ? -4.883 -21.297 -9.414 1 96.5 140 ASP A C 1
ATOM 1101 O O . ASP A 1 140 ? -4.895 -20.562 -8.422 1 96.5 140 ASP A O 1
ATOM 1105 N N . ALA A 1 141 ? -4.949 -22.578 -9.312 1 93.81 141 ALA A N 1
ATOM 1106 C CA . ALA A 1 141 ? -5.051 -23.266 -8.023 1 93.81 141 ALA A CA 1
ATOM 1107 C C . ALA A 1 141 ? -3.801 -23.031 -7.18 1 93.81 141 ALA A C 1
ATOM 1109 O O . ALA A 1 141 ? -3.895 -22.781 -5.977 1 93.81 141 ALA A O 1
ATOM 1110 N N . GLU A 1 142 ? -2.668 -23.062 -7.891 1 93.62 142 GLU A N 1
ATOM 1111 C CA . GLU A 1 142 ? -1.41 -22.875 -7.172 1 93.62 142 GLU A CA 1
ATOM 1112 C C . GLU A 1 142 ? -1.253 -21.438 -6.691 1 93.62 142 GLU A C 1
ATOM 1114 O O . GLU A 1 142 ? -0.796 -21.203 -5.574 1 93.62 142 GLU A O 1
ATOM 1119 N N . HIS A 1 143 ? -1.594 -20.547 -7.512 1 91.44 143 HIS A N 1
ATOM 1120 C CA . HIS A 1 143 ? -1.512 -19.141 -7.137 1 91.44 143 HIS A CA 1
ATOM 1121 C C . HIS A 1 143 ? -2.494 -18.812 -6.016 1 91.44 143 HIS A C 1
ATOM 1123 O O . HIS A 1 143 ? -2.17 -18.047 -5.105 1 91.44 143 HIS A O 1
ATOM 1129 N N . ALA A 1 144 ? -3.613 -19.391 -6.129 1 85 144 ALA A N 1
ATOM 1130 C CA . ALA A 1 144 ? -4.617 -19.188 -5.086 1 85 144 ALA A CA 1
ATOM 1131 C C . ALA A 1 144 ? -4.129 -19.75 -3.75 1 85 144 ALA A C 1
ATOM 1133 O O . ALA A 1 144 ? -4.363 -19.141 -2.697 1 85 144 ALA A O 1
ATOM 1134 N N . LYS A 1 145 ? -3.537 -20.844 -3.807 1 84.75 145 LYS A N 1
ATOM 1135 C CA . LYS A 1 145 ? -2.994 -21.469 -2.602 1 84.75 145 LYS A CA 1
ATOM 1136 C C . LYS A 1 145 ? -1.936 -20.578 -1.953 1 84.75 145 LYS A C 1
ATOM 1138 O O . LYS A 1 145 ? -1.91 -20.422 -0.73 1 84.75 145 LYS A O 1
ATOM 1143 N N . MET A 1 146 ? -1.121 -20.094 -2.744 1 82.75 146 MET A N 1
ATOM 1144 C CA . MET A 1 146 ? -0.064 -19.219 -2.242 1 82.75 146 MET A CA 1
ATOM 1145 C C . MET A 1 146 ? -0.653 -17.969 -1.586 1 82.75 146 MET A C 1
ATOM 1147 O O . MET A 1 146 ? -0.195 -17.547 -0.522 1 82.75 146 MET A O 1
ATOM 1151 N N . GLU A 1 147 ? -1.582 -17.453 -2.186 1 79.38 147 GLU A N 1
ATOM 1152 C CA . GLU A 1 147 ? -2.238 -16.266 -1.64 1 79.38 147 GLU A CA 1
ATOM 1153 C C . GLU A 1 147 ? -2.924 -16.578 -0.312 1 79.38 147 GLU A C 1
ATOM 1155 O O . GLU A 1 147 ? -2.861 -15.781 0.626 1 79.38 147 GLU A O 1
ATOM 1160 N N . ARG A 1 148 ? -3.543 -17.688 -0.281 1 76.19 148 ARG A N 1
ATOM 1161 C CA . ARG A 1 148 ? -4.215 -18.109 0.942 1 76.19 148 ARG A CA 1
ATOM 1162 C C . ARG A 1 148 ? -3.215 -18.312 2.074 1 76.19 148 ARG A C 1
ATOM 1164 O O . ARG A 1 148 ? -3.469 -17.922 3.215 1 76.19 148 ARG A O 1
ATOM 1171 N N . HIS A 1 149 ? -2.186 -18.953 1.705 1 76.5 149 HIS A N 1
ATOM 1172 C CA . HIS A 1 149 ? -1.157 -19.203 2.709 1 76.5 149 HIS A CA 1
ATOM 1173 C C . HIS A 1 149 ? -0.579 -17.891 3.24 1 76.5 149 HIS A C 1
ATOM 1175 O O . HIS A 1 149 ? -0.33 -17.766 4.441 1 76.5 149 HIS A O 1
ATOM 1181 N N . ARG A 1 150 ? -0.413 -17.031 2.467 1 71.38 150 ARG A N 1
ATOM 1182 C CA . ARG A 1 150 ? 0.105 -15.734 2.877 1 71.38 150 ARG A CA 1
ATOM 1183 C C . ARG A 1 150 ? -0.869 -15.031 3.816 1 71.38 150 ARG A C 1
ATOM 1185 O O . ARG A 1 150 ? -0.46 -14.461 4.828 1 71.38 150 ARG A O 1
ATOM 1192 N N . TRP A 1 151 ? -1.985 -15.156 3.508 1 66.69 151 TRP A N 1
ATOM 1193 C CA . TRP A 1 151 ? -3.016 -14.531 4.332 1 66.69 151 TRP A CA 1
ATOM 1194 C C . TRP A 1 151 ? -3.111 -15.219 5.691 1 66.69 151 TRP A C 1
ATOM 1196 O O . TRP A 1 151 ? -3.262 -14.547 6.719 1 66.69 151 TRP A O 1
ATOM 1206 N N . GLU A 1 152 ? -3.102 -16.453 5.652 1 68.94 152 GLU A N 1
ATOM 1207 C CA . GLU A 1 152 ? -3.17 -17.219 6.895 1 68.94 152 GLU A CA 1
ATOM 1208 C C . GLU A 1 152 ? -1.987 -16.891 7.805 1 68.94 152 GLU A C 1
ATOM 1210 O O . GLU A 1 152 ? -2.15 -16.766 9.016 1 68.94 152 GLU A O 1
ATOM 1215 N N . LYS A 1 153 ? -0.979 -16.828 7.219 1 67.56 153 LYS A N 1
ATOM 1216 C CA . LYS A 1 153 ? 0.205 -16.5 8 1 67.56 153 LYS A CA 1
ATOM 1217 C C . LYS A 1 153 ? 0.094 -15.094 8.594 1 67.56 153 LYS A C 1
ATOM 1219 O O . LYS A 1 153 ? 0.435 -14.867 9.758 1 67.56 153 LYS A O 1
ATOM 1224 N N . MET A 1 154 ? -0.356 -14.297 7.812 1 65.19 154 MET A N 1
ATOM 1225 C CA . MET A 1 154 ? -0.527 -12.922 8.273 1 65.19 154 MET A CA 1
ATOM 1226 C C . MET A 1 154 ? -1.561 -12.844 9.398 1 65.19 154 MET A C 1
ATOM 1228 O O . MET A 1 154 ? -1.37 -12.125 10.375 1 65.19 154 MET A O 1
ATOM 1232 N N . GLU A 1 155 ? -2.543 -13.609 9.234 1 62.16 155 GLU A N 1
ATOM 1233 C CA . GLU A 1 155 ? -3.586 -13.664 10.25 1 62.16 155 GLU A CA 1
ATOM 1234 C C . GLU A 1 155 ? -3.07 -14.312 11.531 1 62.16 155 GLU A C 1
ATOM 1236 O O . GLU A 1 155 ? -3.404 -13.867 12.633 1 62.16 155 GLU A O 1
ATOM 1241 N N . HIS A 1 156 ? -2.451 -15.328 11.367 1 65.06 156 HIS A N 1
ATOM 1242 C CA . HIS A 1 156 ? -1.882 -16 12.523 1 65.06 156 HIS A CA 1
ATOM 1243 C C . HIS A 1 156 ? -0.934 -15.086 13.289 1 65.06 156 HIS A C 1
ATOM 1245 O O . HIS A 1 156 ? -0.939 -15.062 14.516 1 65.06 156 HIS A O 1
ATOM 1251 N N . MET A 1 157 ? -0.232 -14.422 12.539 1 61.47 157 MET A N 1
ATOM 1252 C CA . MET A 1 157 ? 0.696 -13.484 13.164 1 61.47 157 MET A CA 1
ATOM 1253 C C . MET A 1 157 ? -0.058 -12.375 13.891 1 61.47 157 MET A C 1
ATOM 1255 O O . MET A 1 157 ? 0.345 -11.945 14.969 1 61.47 157 MET A O 1
ATOM 1259 N N . ARG A 1 158 ? -1.063 -12.125 13.367 1 53.38 158 ARG A N 1
ATOM 1260 C CA . ARG A 1 158 ? -1.886 -11.078 13.977 1 53.38 158 ARG A CA 1
ATOM 1261 C C . ARG A 1 158 ? -2.604 -11.594 15.219 1 53.38 158 ARG A C 1
ATOM 1263 O O . ARG A 1 158 ? -2.711 -10.883 16.219 1 53.38 158 ARG A O 1
ATOM 1270 N N . ARG A 1 159 ? -3.197 -12.727 15.102 1 56.72 159 ARG A N 1
ATOM 1271 C CA . ARG A 1 159 ? -3.891 -13.336 16.234 1 56.72 159 ARG A CA 1
ATOM 1272 C C . ARG A 1 159 ? -2.912 -13.688 17.344 1 56.72 159 ARG A C 1
ATOM 1274 O O . ARG A 1 159 ? -3.262 -13.609 18.531 1 56.72 159 ARG A O 1
ATOM 1281 N N . GLY A 1 160 ? -1.935 -14.375 16.953 1 52.91 160 GLY A N 1
ATOM 1282 C CA . GLY A 1 160 ? -0.932 -14.711 17.938 1 52.91 160 GLY A CA 1
ATOM 1283 C C . GLY A 1 160 ? -0.486 -13.516 18.766 1 52.91 160 GLY A C 1
ATOM 1284 O O . GLY A 1 160 ? -0.21 -13.648 19.969 1 52.91 160 GLY A O 1
ATOM 1285 N N . ASP A 1 161 ? -0.415 -12.398 18.141 1 47.03 161 ASP A N 1
ATOM 1286 C CA . ASP A 1 161 ? -0.061 -11.203 18.906 1 47.03 161 ASP A CA 1
ATOM 1287 C C . ASP A 1 161 ? -1.21 -10.766 19.812 1 47.03 161 ASP A C 1
ATOM 1289 O O . ASP A 1 161 ? -0.986 -10.148 20.844 1 47.03 161 ASP A O 1
ATOM 1293 N N . ARG A 1 162 ? -2.402 -11.133 19.422 1 44.22 162 ARG A N 1
ATOM 1294 C CA . ARG A 1 162 ? -3.543 -10.883 20.281 1 44.22 162 ARG A CA 1
ATOM 1295 C C . ARG A 1 162 ? -3.658 -11.969 21.359 1 44.22 162 ARG A C 1
ATOM 1297 O O . ARG A 1 162 ? -4.484 -11.859 22.266 1 44.22 162 ARG A O 1
ATOM 1304 N N . LYS A 1 163 ? -3.256 -13.156 21.078 1 45.12 163 LYS A N 1
ATOM 1305 C CA . LYS A 1 163 ? -3.307 -14.156 22.141 1 45.12 163 LYS A CA 1
ATOM 1306 C C . LYS A 1 163 ? -2.477 -13.727 23.344 1 45.12 163 LYS A C 1
ATOM 1308 O O . LYS A 1 163 ? -1.25 -13.844 23.344 1 45.12 163 LYS A O 1
ATOM 1313 N N . GLY A 1 164 ? -2.807 -12.68 23.938 1 39.69 164 GLY A N 1
ATOM 1314 C CA . GLY A 1 164 ? -2.27 -12.477 25.281 1 39.69 164 GLY A CA 1
ATOM 1315 C C . GLY A 1 164 ? -2.139 -13.758 26.078 1 39.69 164 GLY A C 1
ATOM 1316 O O . GLY A 1 164 ? -2.676 -14.797 25.688 1 39.69 164 GLY A O 1
ATOM 1317 N N . PRO A 1 165 ? -1.199 -13.914 27.016 1 39.59 165 PRO A N 1
ATOM 1318 C CA . PRO A 1 165 ? -1.019 -15.133 27.812 1 39.59 165 PRO A CA 1
ATOM 1319 C C . PRO A 1 165 ? -2.338 -15.844 28.109 1 39.59 165 PRO A C 1
ATOM 1321 O O . PRO A 1 165 ? -3.393 -15.203 28.141 1 39.59 165 PRO A O 1
ATOM 1324 N N . PRO A 1 166 ? -2.402 -17.062 27.719 1 38.28 166 PRO A N 1
ATOM 1325 C CA . PRO A 1 166 ? -3.562 -17.797 28.234 1 38.28 166 PRO A CA 1
ATOM 1326 C C . PRO A 1 166 ? -3.971 -17.359 29.641 1 38.28 166 PRO A C 1
ATOM 1328 O O . PRO A 1 166 ? -3.111 -17.016 30.453 1 38.28 166 PRO A O 1
ATOM 1331 N N . HIS A 1 167 ? -4.852 -16.469 29.766 1 38.97 167 HIS A N 1
ATOM 1332 C CA . HIS A 1 167 ? -5.348 -16.344 31.125 1 38.97 167 HIS A CA 1
ATOM 1333 C C . HIS A 1 167 ? -5.488 -17.719 31.781 1 38.97 167 HIS A C 1
ATOM 1335 O O . HIS A 1 167 ? -6.391 -18.484 31.453 1 38.97 167 HIS A O 1
ATOM 1341 N N . ASP A 1 168 ? -4.375 -18.438 31.922 1 38.5 168 ASP A N 1
ATOM 1342 C CA . ASP A 1 168 ? -4.449 -19.547 32.875 1 38.5 168 ASP A CA 1
ATOM 1343 C C . ASP A 1 168 ? -5.332 -19.188 34.062 1 38.5 168 ASP A C 1
ATOM 1345 O O . ASP A 1 168 ? -4.863 -18.594 35.031 1 38.5 168 ASP A O 1
ATOM 1349 N N . GLY A 1 169 ? -6.441 -18.562 33.906 1 38.03 169 GLY A N 1
ATOM 1350 C CA . GLY A 1 169 ? -7.441 -18.406 34.938 1 38.03 169 GLY A CA 1
ATOM 1351 C C . GLY A 1 169 ? -7.785 -19.719 35.625 1 38.03 169 GLY A C 1
ATOM 1352 O O . GLY A 1 169 ? -8.734 -20.406 35.25 1 38.03 169 GLY A O 1
ATOM 1353 N N . ASN A 1 170 ? -6.75 -20.609 35.812 1 38.72 170 ASN A N 1
ATOM 1354 C CA . ASN A 1 170 ? -7.082 -21.625 36.812 1 38.72 170 ASN A CA 1
ATOM 1355 C C . ASN A 1 170 ? -7.691 -21 38.062 1 38.72 170 ASN A C 1
ATOM 1357 O O . ASN A 1 170 ? -7.082 -20.125 38.688 1 38.72 170 ASN A O 1
ATOM 1361 N N . PRO A 1 171 ? -8.992 -20.953 38.156 1 43.12 171 PRO A N 1
ATOM 1362 C CA . PRO A 1 171 ? -9.625 -20.469 39.406 1 43.12 171 PRO A CA 1
ATOM 1363 C C . PRO A 1 171 ? -8.922 -20.953 40.656 1 43.12 171 PRO A C 1
ATOM 1365 O O . PRO A 1 171 ? -8.438 -22.094 40.688 1 43.12 171 PRO A O 1
ATOM 1368 N N . ALA A 1 172 ? -8.133 -20.109 41.375 1 41.22 172 ALA A N 1
ATOM 1369 C CA . ALA A 1 172 ? -7.555 -20.5 42.656 1 41.22 172 ALA A CA 1
ATOM 1370 C C . ALA A 1 172 ? -8.523 -21.359 43.469 1 41.22 172 ALA A C 1
ATOM 1372 O O . ALA A 1 172 ? -9.734 -21.156 43.406 1 41.22 172 ALA A O 1
ATOM 1373 N N . PRO A 1 173 ? -8.125 -22.656 43.625 1 42.62 173 PRO A N 1
ATOM 1374 C CA . PRO A 1 173 ? -9.031 -23.5 44.406 1 42.62 173 PRO A CA 1
ATOM 1375 C C . PRO A 1 173 ? -9.578 -22.797 45.656 1 42.62 173 PRO A C 1
ATOM 1377 O O . PRO A 1 173 ? -8.852 -22.078 46.312 1 42.62 173 PRO A O 1
ATOM 1380 N N . VAL A 1 174 ? -10.836 -22.297 45.656 1 47 174 VAL A N 1
ATOM 1381 C CA . VAL A 1 174 ? -11.562 -21.703 46.75 1 47 174 VAL A CA 1
ATOM 1382 C C . VAL A 1 174 ? -11.336 -22.531 48.031 1 47 174 VAL A C 1
ATOM 1384 O O . VAL A 1 174 ? -11.406 -23.766 47.969 1 47 174 VAL A O 1
ATOM 1387 N N . ALA A 1 175 ? -10.398 -22.016 48.938 1 46.62 175 ALA A N 1
ATOM 1388 C CA . ALA A 1 175 ? -10.086 -22.656 50.219 1 46.62 175 ALA A CA 1
ATOM 1389 C C . ALA A 1 175 ? -11.352 -23.172 50.906 1 46.62 175 ALA A C 1
ATOM 1391 O O . ALA A 1 175 ? -12.414 -22.562 50.812 1 46.62 175 ALA A O 1
ATOM 1392 N N . PRO A 1 176 ? -11.492 -24.438 51.031 1 47.09 176 PRO A N 1
ATOM 1393 C CA . PRO A 1 176 ? -12.695 -25 51.656 1 47.09 176 PRO A CA 1
ATOM 1394 C C . PRO A 1 176 ? -13.125 -24.219 52.875 1 47.09 176 PRO A C 1
ATOM 1396 O O . PRO A 1 176 ? -12.297 -23.562 53.531 1 47.09 176 PRO A O 1
ATOM 1399 N N . PRO A 1 177 ? -14.352 -23.703 52.938 1 46.69 177 PRO A N 1
ATOM 1400 C CA . PRO A 1 177 ? -14.812 -23 54.125 1 46.69 177 PRO A CA 1
ATOM 1401 C C . PRO A 1 177 ? -14.32 -23.641 55.438 1 46.69 177 PRO A C 1
ATOM 1403 O O . PRO A 1 177 ? -14.109 -24.859 55.469 1 46.69 177 PRO A O 1
ATOM 1406 N N . ALA A 1 178 ? -13.43 -23.016 56.156 1 44.53 178 ALA A N 1
ATOM 1407 C CA . ALA A 1 178 ? -13.047 -23.5 57.469 1 44.53 178 ALA A CA 1
ATOM 1408 C C . ALA A 1 178 ? -14.273 -23.875 58.312 1 44.53 178 ALA A C 1
ATOM 1410 O O . ALA A 1 178 ? -15.227 -23.109 58.406 1 44.53 178 ALA A O 1
ATOM 1411 N N . ASN A 1 179 ? -14.586 -25.125 58.438 1 33.53 179 ASN A N 1
ATOM 1412 C CA . ASN A 1 179 ? -15.367 -25.469 59.625 1 33.53 179 ASN A CA 1
ATOM 1413 C C . ASN A 1 179 ? -14.617 -25.125 60.906 1 33.53 179 ASN A C 1
ATOM 1415 O O . ASN A 1 179 ? -13.406 -25.359 61 1 33.53 179 ASN A O 1
ATOM 1419 N N . MET B 1 1 ? 36.062 25.188 24.719 1 23.14 1 MET B N 1
ATOM 1420 C CA . MET B 1 1 ? 34.906 25.094 25.609 1 23.14 1 MET B CA 1
ATOM 1421 C C . MET B 1 1 ? 33.594 25.125 24.812 1 23.14 1 MET B C 1
ATOM 1423 O O . MET B 1 1 ? 32.531 25.156 25.406 1 23.14 1 MET B O 1
ATOM 1427 N N . LEU B 1 2 ? 33.688 25.703 23.422 1 29.56 2 LEU B N 1
ATOM 1428 C CA . LEU B 1 2 ? 32.562 25.75 22.484 1 29.56 2 LEU B CA 1
ATOM 1429 C C . LEU B 1 2 ? 32.031 24.359 22.188 1 29.56 2 LEU B C 1
ATOM 1431 O O . LEU B 1 2 ? 32.781 23.5 21.719 1 29.56 2 LEU B O 1
ATOM 1435 N N . THR B 1 3 ? 31.188 23.828 23.047 1 28.31 3 THR B N 1
ATOM 1436 C CA . THR B 1 3 ? 30.453 22.578 23.203 1 28.31 3 THR B CA 1
ATOM 1437 C C . THR B 1 3 ? 29.672 22.234 21.938 1 28.31 3 THR B C 1
ATOM 1439 O O . THR B 1 3 ? 28.938 23.062 21.406 1 28.31 3 THR B O 1
ATOM 1442 N N . ILE B 1 4 ? 30.359 21.531 21.016 1 30.86 4 ILE B N 1
ATOM 1443 C CA . ILE B 1 4 ? 29.906 20.891 19.797 1 30.86 4 ILE B CA 1
ATOM 1444 C C . ILE B 1 4 ? 28.562 20.203 20.047 1 30.86 4 ILE B C 1
ATOM 1446 O O . ILE B 1 4 ? 28.484 19.219 20.797 1 30.86 4 ILE B O 1
ATOM 1450 N N . LYS B 1 5 ? 27.422 21.078 20.312 1 31.09 5 LYS B N 1
ATOM 1451 C CA . LYS B 1 5 ? 26.016 20.688 20.344 1 31.09 5 LYS B CA 1
ATOM 1452 C C . LYS B 1 5 ? 25.672 19.766 19.172 1 31.09 5 LYS B C 1
ATOM 1454 O O . LYS B 1 5 ? 25.766 20.172 18.016 1 31.09 5 LYS B O 1
ATOM 1459 N N . ASN B 1 6 ? 26.25 18.562 19.203 1 27.91 6 ASN B N 1
ATOM 1460 C CA . ASN B 1 6 ? 26.016 17.375 18.391 1 27.91 6 ASN B CA 1
ATOM 1461 C C . ASN B 1 6 ? 24.531 17.094 18.203 1 27.91 6 ASN B C 1
ATOM 1463 O O . ASN B 1 6 ? 23.906 16.453 19.047 1 27.91 6 ASN B O 1
ATOM 1467 N N . ARG B 1 7 ? 23.766 18.312 18.047 1 27.28 7 ARG B N 1
ATOM 1468 C CA . ARG B 1 7 ? 22.344 18.141 17.766 1 27.28 7 ARG B CA 1
ATOM 1469 C C . ARG B 1 7 ? 22.125 17.125 16.656 1 27.28 7 ARG B C 1
ATOM 1471 O O . ARG B 1 7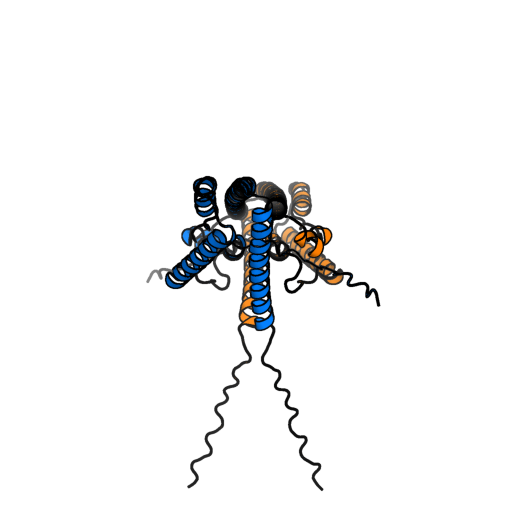 ? 22.375 17.406 15.484 1 27.28 7 ARG B O 1
ATOM 1478 N N . ILE B 1 8 ? 22.703 15.984 16.828 1 26.09 8 ILE B N 1
ATOM 1479 C CA . ILE B 1 8 ? 22.453 14.852 15.938 1 26.09 8 ILE B CA 1
ATOM 1480 C C . ILE B 1 8 ? 20.938 14.648 15.789 1 26.09 8 ILE B C 1
ATOM 1482 O O . ILE B 1 8 ? 20.281 14.164 16.719 1 26.09 8 ILE B O 1
ATOM 1486 N N . LEU B 1 9 ? 20.25 15.883 15.539 1 25.38 9 LEU B N 1
ATOM 1487 C CA . LEU B 1 9 ? 18.797 15.82 15.328 1 25.38 9 LEU B CA 1
ATOM 1488 C C . LEU B 1 9 ? 18.438 14.766 14.289 1 25.38 9 LEU B C 1
ATOM 1490 O O . LEU B 1 9 ? 18.859 14.859 13.133 1 25.38 9 LEU B O 1
ATOM 1494 N N . SER B 1 10 ? 18.453 13.555 14.688 1 28.06 10 SER B N 1
ATOM 1495 C CA . SER B 1 10 ? 18.047 12.352 13.969 1 28.06 10 SER B CA 1
ATOM 1496 C C . SER B 1 10 ? 16.641 12.492 13.406 1 28.06 10 SER B C 1
ATOM 1498 O O . SER B 1 10 ? 15.656 12.312 14.125 1 28.06 10 SER B O 1
ATOM 1500 N N . GLY B 1 11 ? 16.359 13.742 12.898 1 23.72 11 GLY B N 1
ATOM 1501 C CA . GLY B 1 11 ? 14.961 13.977 12.594 1 23.72 11 GLY B CA 1
ATOM 1502 C C . GLY B 1 11 ? 14.398 13.008 11.57 1 23.72 11 GLY B C 1
ATOM 1503 O O . GLY B 1 11 ? 14.812 13.008 10.414 1 23.72 11 GLY B O 1
ATOM 1504 N N . ILE B 1 12 ? 14.328 11.781 11.992 1 24.73 12 ILE B N 1
ATOM 1505 C CA . ILE B 1 12 ? 13.75 10.781 11.102 1 24.73 12 ILE B CA 1
ATOM 1506 C C . ILE B 1 12 ? 12.344 11.211 10.695 1 24.73 12 ILE B C 1
ATOM 1508 O O . ILE B 1 12 ? 11.5 11.492 11.555 1 24.73 12 ILE B O 1
ATOM 1512 N N . ALA B 1 13 ? 12.219 12.078 9.719 1 25.36 13 ALA B N 1
ATOM 1513 C CA . ALA B 1 13 ? 11.023 12.711 9.172 1 25.36 13 ALA B CA 1
ATOM 1514 C C . ALA B 1 13 ? 9.969 11.672 8.812 1 25.36 13 ALA B C 1
ATOM 1516 O O . ALA B 1 13 ? 10.266 10.68 8.133 1 25.36 13 ALA B O 1
ATOM 1517 N N . ALA B 1 14 ? 9.094 11.43 9.789 1 25.7 14 ALA B N 1
ATOM 1518 C CA . ALA B 1 14 ? 7.977 10.484 9.766 1 25.7 14 ALA B CA 1
ATOM 1519 C C . ALA B 1 14 ? 6.945 10.883 8.719 1 25.7 14 ALA B C 1
ATOM 1521 O O . ALA B 1 14 ? 6.523 12.047 8.656 1 25.7 14 ALA B O 1
ATOM 1522 N N . VAL B 1 15 ? 7.141 10.68 7.457 1 27.45 15 VAL B N 1
ATOM 1523 C CA . VAL B 1 15 ? 6.211 10.922 6.359 1 27.45 15 VAL B CA 1
ATOM 1524 C C . VAL B 1 15 ? 4.812 10.445 6.75 1 27.45 15 VAL B C 1
ATOM 1526 O O . VAL B 1 15 ? 4.652 9.352 7.297 1 27.45 15 VAL B O 1
ATOM 1529 N N . SER B 1 16 ? 3.871 11.32 6.938 1 27.77 16 SER B N 1
ATOM 1530 C CA . SER B 1 16 ? 2.455 11.234 7.273 1 27.77 16 SER B CA 1
ATOM 1531 C C . SER B 1 16 ? 1.72 10.297 6.312 1 27.77 16 SER B C 1
ATOM 1533 O O . SER B 1 16 ? 1.537 10.625 5.141 1 27.77 16 SER B O 1
ATOM 1535 N N . ILE B 1 17 ? 2.131 9.117 6.25 1 30.59 17 ILE B N 1
ATOM 1536 C CA 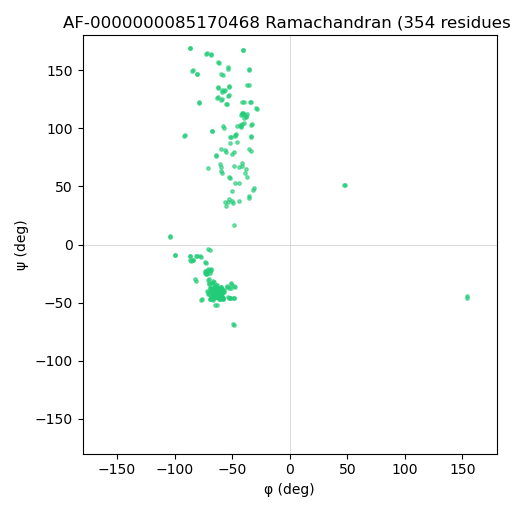. ILE B 1 17 ? 1.374 8.078 5.559 1 30.59 17 ILE B CA 1
ATOM 1537 C C . ILE B 1 17 ? -0.032 7.988 6.148 1 30.59 17 ILE B C 1
ATOM 1539 O O . ILE B 1 17 ? -0.245 7.316 7.16 1 30.59 17 ILE B O 1
ATOM 1543 N N . SER B 1 18 ? -0.656 9.094 6.535 1 30.28 18 SER B N 1
ATOM 1544 C CA . SER B 1 18 ? -1.949 8.953 7.199 1 30.28 18 SER B CA 1
ATOM 1545 C C . SER B 1 18 ? -2.875 8.031 6.414 1 30.28 18 SER B C 1
ATOM 1547 O O . SER B 1 18 ? -3.539 7.172 6.996 1 30.28 18 SER B O 1
ATOM 1549 N N . ALA B 1 19 ? -3.229 8.625 5.246 1 31.44 19 ALA B N 1
ATOM 1550 C CA . ALA B 1 19 ? -4.383 8.039 4.566 1 31.44 19 ALA B CA 1
ATOM 1551 C C . ALA B 1 19 ? -4.051 6.656 4.016 1 31.44 19 ALA B C 1
ATOM 1553 O O . ALA B 1 19 ? -4.949 5.867 3.713 1 31.44 19 ALA B O 1
ATOM 1554 N N . VAL B 1 20 ? -2.764 6.496 3.846 1 32.06 20 VAL B N 1
ATOM 1555 C CA . VAL B 1 20 ? -2.373 5.238 3.215 1 32.06 20 VAL B CA 1
ATOM 1556 C C . VAL B 1 20 ? -2.543 4.09 4.207 1 32.06 20 VAL B C 1
ATOM 1558 O O . VAL B 1 20 ? -2.744 2.941 3.807 1 32.06 20 VAL B O 1
ATOM 1561 N N . THR B 1 21 ? -2.496 4.453 5.527 1 33.34 21 THR B N 1
ATOM 1562 C CA . THR B 1 21 ? -2.549 3.354 6.48 1 33.34 21 THR B CA 1
ATOM 1563 C C . THR B 1 21 ? -3.824 2.535 6.293 1 33.34 21 THR B C 1
ATOM 1565 O O . THR B 1 21 ? -3.812 1.313 6.457 1 33.34 21 THR B O 1
ATOM 1568 N N . LEU B 1 22 ? -4.949 3.283 6.172 1 32.84 22 LEU B N 1
ATOM 1569 C CA . LEU B 1 22 ? -6.211 2.555 6.086 1 32.84 22 LEU B CA 1
ATOM 1570 C C . LEU B 1 22 ? -6.23 1.643 4.863 1 32.84 22 LEU B C 1
ATOM 1572 O O . LEU B 1 22 ? -6.809 0.555 4.906 1 32.84 22 LEU B O 1
ATOM 1576 N N . SER B 1 23 ? -5.691 2.164 3.773 1 35.84 23 SER B N 1
ATOM 1577 C CA . SER B 1 23 ? -5.809 1.401 2.535 1 35.84 23 SER B CA 1
ATOM 1578 C C . SER B 1 23 ? -4.91 0.167 2.561 1 35.84 23 SER B C 1
ATOM 1580 O O . SER B 1 23 ? -5.191 -0.825 1.886 1 35.84 23 SER B O 1
ATOM 1582 N N . ALA B 1 24 ? -3.758 0.358 3.094 1 35.34 24 ALA B N 1
ATOM 1583 C CA . ALA B 1 24 ? -2.889 -0.817 3.07 1 35.34 24 ALA B CA 1
ATOM 1584 C C . ALA B 1 24 ? -3.604 -2.037 3.648 1 35.34 24 ALA B C 1
ATOM 1586 O O . ALA B 1 24 ? -3.389 -3.162 3.191 1 35.34 24 ALA B O 1
ATOM 1587 N N . PHE B 1 25 ? -4.266 -1.815 4.812 1 35.53 25 PHE B N 1
ATOM 1588 C CA . PHE B 1 25 ? -5.066 -2.891 5.387 1 35.53 25 PHE B CA 1
ATOM 1589 C C . PHE B 1 25 ? -6.156 -3.332 4.414 1 35.53 25 PHE B C 1
ATOM 1591 O O . PHE B 1 25 ? -6.59 -4.488 4.441 1 35.53 25 PHE B O 1
ATOM 1598 N N . ALA B 1 26 ? -6.676 -2.432 3.744 1 37.19 26 ALA B N 1
ATOM 1599 C CA . ALA B 1 26 ? -7.832 -2.748 2.908 1 37.19 26 ALA B CA 1
ATOM 1600 C C . ALA B 1 26 ? -7.453 -3.727 1.799 1 37.19 26 ALA B C 1
ATOM 1602 O O . ALA B 1 26 ? -8.328 -4.273 1.124 1 37.19 26 ALA B O 1
ATOM 1603 N N . GLN B 1 27 ? -6.305 -3.58 1.271 1 39.94 27 GLN B N 1
ATOM 1604 C CA . GLN B 1 27 ? -6.082 -4.352 0.054 1 39.94 27 GLN B CA 1
ATOM 1605 C C . GLN B 1 27 ? -6.008 -5.848 0.357 1 39.94 27 GLN B C 1
ATOM 1607 O O . GLN B 1 27 ? -5.395 -6.609 -0.394 1 39.94 27 GLN B O 1
ATOM 1612 N N . MET B 1 28 ? -6.062 -6.223 1.663 1 37.81 28 MET B N 1
ATOM 1613 C CA . MET B 1 28 ? -5.98 -7.641 1.997 1 37.81 28 MET B CA 1
ATOM 1614 C C . MET B 1 28 ? -7.117 -8.422 1.342 1 37.81 28 MET B C 1
ATOM 1616 O O . MET B 1 28 ? -8.242 -7.93 1.254 1 37.81 28 MET B O 1
ATOM 1620 N N . PRO B 1 29 ? -6.789 -9.414 0.596 1 38.12 29 PRO B N 1
ATOM 1621 C CA . PRO B 1 29 ? -7.887 -10.242 0.09 1 38.12 29 PRO B CA 1
ATOM 1622 C C . PRO B 1 29 ? -8.969 -10.5 1.14 1 38.12 29 PRO B C 1
ATOM 1624 O O . PRO B 1 29 ? -8.711 -10.352 2.338 1 38.12 29 PRO B O 1
ATOM 1627 N N . PRO B 1 30 ? -10.211 -11.047 0.725 1 32.66 30 PRO B N 1
ATOM 1628 C CA . PRO B 1 30 ? -11.359 -11.547 1.484 1 32.66 30 PRO B CA 1
ATOM 1629 C C . PRO B 1 30 ? -11.047 -12.82 2.262 1 32.66 30 PRO B C 1
ATOM 1631 O O . PRO B 1 30 ? -10.609 -13.812 1.676 1 32.66 30 PRO B O 1
ATOM 1634 N N . GLY B 1 31 ? -10.711 -12.656 3.693 1 36.12 31 GLY B N 1
ATOM 1635 C CA . GLY B 1 31 ? -10.617 -13.727 4.676 1 36.12 31 GLY B CA 1
ATOM 1636 C C . GLY B 1 31 ? -9.695 -13.391 5.832 1 36.12 31 GLY B C 1
ATOM 1637 O O . GLY B 1 31 ? -9.516 -14.211 6.738 1 36.12 31 GLY B O 1
ATOM 1638 N N . GLY B 1 32 ? -8.562 -12.883 5.664 1 37.59 32 GLY B N 1
ATOM 1639 C CA . GLY B 1 32 ? -7.77 -12.672 6.863 1 37.59 32 GLY B CA 1
ATOM 1640 C C . GLY B 1 32 ? -8.492 -11.867 7.926 1 37.59 32 GLY B C 1
ATOM 1641 O O . GLY B 1 32 ? -9.609 -11.391 7.703 1 37.59 32 GLY B O 1
ATOM 1642 N N . PRO B 1 33 ? -8.094 -12.109 9.258 1 37.97 33 PRO B N 1
ATOM 1643 C CA . PRO B 1 33 ? -8.867 -11.406 10.281 1 37.97 33 PRO B CA 1
ATOM 1644 C C . PRO B 1 33 ? -9.344 -10.031 9.828 1 37.97 33 PRO B C 1
ATOM 1646 O O . PRO B 1 33 ? -8.617 -9.328 9.117 1 37.97 33 PRO B O 1
ATOM 1649 N N . GLN B 1 34 ? -10.602 -9.859 9.469 1 41.41 34 GLN B N 1
ATOM 1650 C CA . GLN B 1 34 ? -11.609 -8.875 9.078 1 41.41 34 GLN B CA 1
ATOM 1651 C C . GLN B 1 34 ? -11.344 -7.527 9.742 1 41.41 34 GLN B C 1
ATOM 1653 O O . GLN B 1 34 ? -11.633 -7.344 10.93 1 41.41 34 GLN B O 1
ATOM 1658 N N . GLY B 1 35 ? -10.203 -7.039 9.711 1 45.69 35 GLY B N 1
ATOM 1659 C CA . GLY B 1 35 ? -10.422 -5.711 10.273 1 45.69 35 GLY B CA 1
ATOM 1660 C C . GLY B 1 35 ? -11.773 -5.129 9.914 1 45.69 35 GLY B C 1
ATOM 1661 O O . GLY B 1 35 ? -12.172 -5.141 8.75 1 45.69 35 GLY B O 1
ATOM 1662 N N . HIS B 1 36 ? -12.703 -5.594 10.672 1 53.59 36 HIS B N 1
ATOM 1663 C CA . HIS B 1 36 ? -14.055 -5.07 10.547 1 53.59 36 HIS B CA 1
ATOM 1664 C C . HIS B 1 36 ? -14.047 -3.621 10.062 1 53.59 36 HIS B C 1
ATOM 1666 O O . HIS B 1 36 ? -13.141 -2.857 10.398 1 53.59 36 HIS B O 1
ATOM 1672 N N . PRO B 1 37 ? -14.641 -3.633 8.914 1 64.62 37 PRO B N 1
ATOM 1673 C CA . PRO B 1 37 ? -14.836 -2.217 8.602 1 64.62 37 PRO B CA 1
ATOM 1674 C C . PRO B 1 37 ? -15.141 -1.374 9.836 1 64.62 37 PRO B C 1
ATOM 1676 O O . PRO B 1 37 ? -15.766 -1.864 10.781 1 64.62 37 PRO B O 1
ATOM 1679 N N . PRO B 1 38 ? -14.555 -0.398 9.797 1 69.81 38 PRO B N 1
ATOM 1680 C CA . PRO B 1 38 ? -14.859 0.453 10.945 1 69.81 38 PRO B CA 1
ATOM 1681 C C . PRO B 1 38 ? -16.359 0.677 11.125 1 69.81 38 PRO B C 1
ATOM 1683 O O . PRO B 1 38 ? -17.094 0.783 10.141 1 69.81 38 PRO B O 1
ATOM 1686 N N . SER B 1 39 ? -16.859 0.592 12.289 1 74.25 39 SER B N 1
ATOM 1687 C CA . SER B 1 39 ? -18.25 0.876 12.609 1 74.25 39 SER B CA 1
ATOM 1688 C C . SER B 1 39 ? -18.609 2.324 12.289 1 74.25 39 SER B C 1
ATOM 1690 O O . SER B 1 39 ? -17.719 3.17 12.156 1 74.25 39 SER B O 1
ATOM 1692 N N . PRO B 1 40 ? -19.859 2.498 12.094 1 80.06 40 PRO B N 1
ATOM 1693 C CA . PRO B 1 40 ? -20.281 3.883 11.891 1 80.06 40 PRO B CA 1
ATOM 1694 C C . PRO B 1 40 ? -19.844 4.812 13.023 1 80.06 40 PRO B C 1
ATOM 1696 O O . PRO B 1 40 ? -19.516 5.977 12.773 1 80.06 40 PRO B O 1
ATOM 1699 N N . GLU B 1 41 ? -19.859 4.277 14.188 1 85.56 41 GLU B N 1
ATOM 1700 C CA . GLU B 1 41 ? -19.422 5.07 15.328 1 85.56 41 GLU B CA 1
ATOM 1701 C C . GLU B 1 41 ? -17.938 5.398 15.242 1 85.56 41 GLU B C 1
ATOM 1703 O O . GLU B 1 41 ? -17.531 6.516 15.555 1 85.56 41 GLU B O 1
ATOM 1708 N N . GLN B 1 42 ? -17.203 4.477 14.773 1 81.81 42 GLN B N 1
ATOM 1709 C CA . GLN B 1 42 ? -15.766 4.684 14.609 1 81.81 42 GLN B CA 1
ATOM 1710 C C . GLN B 1 42 ? -15.477 5.695 13.508 1 81.81 42 GLN B C 1
ATOM 1712 O O . GLN B 1 42 ? -14.602 6.543 13.648 1 81.81 42 GLN B O 1
ATOM 1717 N N . VAL B 1 43 ? -16.297 5.586 12.508 1 80.75 43 VAL B N 1
ATOM 1718 C CA . VAL B 1 43 ? -16.141 6.512 11.391 1 80.75 43 VAL B CA 1
ATOM 1719 C C . VAL B 1 43 ? -16.453 7.934 11.844 1 80.75 43 VAL B C 1
ATOM 1721 O O . VAL B 1 43 ? -15.742 8.875 11.492 1 80.75 43 VAL B O 1
ATOM 1724 N N . ALA B 1 44 ? -17.469 8.016 12.625 1 84.56 44 ALA B N 1
ATOM 1725 C CA . ALA B 1 44 ? -17.859 9.328 13.125 1 84.56 44 ALA B CA 1
ATOM 1726 C C . ALA B 1 44 ? -16.781 9.914 14.031 1 84.56 44 ALA B C 1
ATOM 1728 O O . ALA B 1 44 ? -16.516 11.117 13.977 1 84.56 44 ALA B O 1
ATOM 1729 N N . LYS B 1 45 ? -16.25 9.102 14.773 1 86.94 45 LYS B N 1
ATOM 1730 C CA . LYS B 1 45 ? -15.18 9.555 15.664 1 86.94 45 LYS B CA 1
ATOM 1731 C C . LYS B 1 45 ? -13.961 10.023 14.883 1 86.94 45 LYS B C 1
ATOM 1733 O O . LYS B 1 45 ? -13.352 11.039 15.219 1 86.94 45 LYS B O 1
ATOM 1738 N N . PHE B 1 46 ? -13.672 9.289 13.906 1 82.69 46 PHE B N 1
ATOM 1739 C CA . PHE B 1 46 ? -12.547 9.656 13.062 1 82.69 46 PHE B CA 1
ATOM 1740 C C . PHE B 1 46 ? -12.781 11.008 12.406 1 82.69 46 PHE B C 1
ATOM 1742 O O . PHE B 1 46 ? -11.883 11.852 12.367 1 82.69 46 PHE B O 1
ATOM 1749 N N . GLU B 1 47 ? -13.961 11.148 11.953 1 86.12 47 GLU B N 1
ATOM 1750 C CA . GLU B 1 47 ? -14.305 12.398 11.289 1 86.12 47 GLU B CA 1
ATOM 1751 C C . GLU B 1 47 ? -14.227 13.578 12.258 1 86.12 47 GLU B C 1
ATOM 1753 O O . GLU B 1 47 ? -13.82 14.672 11.875 1 86.12 47 GLU B O 1
ATOM 1758 N N . GLN B 1 48 ? -14.617 13.328 13.484 1 90.06 48 GLN B N 1
ATOM 1759 C CA . GLN B 1 48 ? -14.547 14.375 14.5 1 90.06 48 GLN B CA 1
ATOM 1760 C C . GLN B 1 48 ? -13.102 14.734 14.828 1 90.06 48 GLN B C 1
ATOM 1762 O O . GLN B 1 48 ? -12.773 15.914 14.977 1 90.06 48 GLN B O 1
ATOM 1767 N N . MET B 1 49 ? -12.344 13.719 14.867 1 88.56 49 MET B N 1
ATOM 1768 C CA . MET B 1 49 ? -10.93 13.953 15.148 1 88.56 49 MET B CA 1
ATOM 1769 C C . MET B 1 49 ? -10.266 14.727 14.016 1 88.56 49 MET B C 1
ATOM 1771 O O . MET B 1 49 ? -9.469 15.633 14.258 1 88.56 49 MET B O 1
ATOM 1775 N N . ARG B 1 50 ? -10.594 14.391 12.836 1 89.06 50 ARG B N 1
ATOM 1776 C CA . ARG B 1 50 ? -10.055 15.086 11.672 1 89.06 50 ARG B CA 1
ATOM 1777 C C . ARG B 1 50 ? -10.461 16.547 11.672 1 89.06 50 ARG B C 1
ATOM 1779 O O . ARG B 1 50 ? -9.633 17.438 11.414 1 89.06 50 ARG B O 1
ATOM 1786 N N . ALA B 1 51 ? -11.719 16.781 11.961 1 91 51 ALA B N 1
ATOM 1787 C CA . ALA B 1 51 ? -12.227 18.141 11.992 1 91 51 ALA B CA 1
ATOM 1788 C C . ALA B 1 51 ? -11.523 18.969 13.062 1 91 51 ALA B C 1
ATOM 1790 O O . ALA B 1 51 ? -11.227 20.141 12.859 1 91 51 ALA B O 1
ATOM 1791 N N . LYS B 1 52 ? -11.289 18.359 14.18 1 92.56 52 LYS B N 1
ATOM 1792 C CA . LYS B 1 52 ? -10.594 19.047 15.273 1 92.56 52 LYS B CA 1
ATOM 1793 C C . LYS B 1 52 ? -9.172 19.422 14.859 1 92.56 52 LYS B C 1
ATOM 1795 O O . LYS B 1 52 ? -8.727 20.547 15.102 1 92.56 52 LYS B O 1
ATOM 1800 N N . HIS B 1 53 ? -8.555 18.516 14.273 1 91.25 53 HIS B N 1
ATOM 1801 C CA . HIS B 1 53 ? -7.191 18.766 13.828 1 91.25 53 HIS B CA 1
ATOM 1802 C C . HIS B 1 53 ? -7.145 19.875 12.789 1 91.25 53 HIS B C 1
ATOM 1804 O O . HIS B 1 53 ? -6.262 20.734 12.836 1 91.25 53 HIS B O 1
ATOM 1810 N N . GLN B 1 54 ? -8.078 19.859 11.906 1 93.75 54 GLN B N 1
ATOM 1811 C CA . GLN B 1 54 ? -8.141 20.891 10.867 1 93.75 54 GLN B CA 1
ATOM 1812 C C . GLN B 1 54 ? -8.383 22.266 11.461 1 93.75 54 GLN B C 1
ATOM 1814 O O . GLN B 1 54 ? -7.77 23.25 11.039 1 93.75 54 GLN B O 1
ATOM 1819 N N . ALA B 1 55 ? -9.25 22.297 12.477 1 94.62 55 ALA B N 1
ATOM 1820 C CA . ALA B 1 55 ? -9.516 23.578 13.148 1 94.62 55 ALA B CA 1
ATOM 1821 C C . ALA B 1 55 ? -8.273 24.078 13.875 1 94.62 55 ALA B C 1
ATOM 1823 O O . ALA B 1 55 ? -7.965 25.281 13.82 1 94.62 55 ALA B O 1
ATOM 1824 N N . GLU B 1 56 ? -7.621 23.172 14.508 1 95.38 56 GLU B N 1
ATOM 1825 C CA . GLU B 1 56 ? -6.383 23.547 15.195 1 95.38 56 GLU B CA 1
ATOM 1826 C C . GLU B 1 56 ? -5.344 24.078 14.211 1 95.38 56 GLU B C 1
ATOM 1828 O O . GLU B 1 56 ? -4.652 25.047 14.5 1 95.38 56 GLU B O 1
ATOM 1833 N N . LEU B 1 57 ? -5.219 23.391 13.125 1 96.25 57 LEU B N 1
ATOM 1834 C CA . LEU B 1 57 ? -4.27 23.828 12.102 1 96.25 57 LEU B CA 1
ATOM 1835 C C . LEU B 1 57 ? -4.637 25.203 11.57 1 96.25 57 LEU B C 1
ATOM 1837 O O . LEU B 1 57 ? -3.766 26.062 11.383 1 96.25 57 LEU B O 1
ATOM 1841 N N . HIS B 1 58 ? -5.914 25.328 11.289 1 96.69 58 HIS B N 1
ATOM 1842 C CA . HIS B 1 58 ? -6.402 26.625 10.82 1 96.69 58 HIS B CA 1
ATOM 1843 C C . HIS B 1 58 ? -6.012 27.734 11.773 1 96.69 58 HIS B C 1
ATOM 1845 O O . HIS B 1 58 ? -5.555 28.797 11.344 1 96.69 58 HIS B O 1
ATOM 1851 N N . ASP B 1 59 ? -6.188 27.516 13.062 1 97 59 ASP B N 1
ATOM 1852 C CA . ASP B 1 59 ? -5.883 28.5 14.094 1 97 59 ASP B CA 1
ATOM 1853 C C . ASP B 1 59 ? -4.383 28.766 14.18 1 97 59 ASP B C 1
ATOM 1855 O O . ASP B 1 59 ? -3.947 29.922 14.234 1 97 59 ASP B O 1
ATOM 1859 N N . LYS B 1 60 ? -3.641 27.719 14.164 1 97.06 60 LYS B N 1
ATOM 1860 C CA . LYS B 1 60 ? -2.189 27.844 14.273 1 97.06 60 LYS B CA 1
ATOM 1861 C C . LYS B 1 60 ? -1.607 28.578 13.07 1 97.06 60 LYS B C 1
ATOM 1863 O O . LYS B 1 60 ? -0.638 29.328 13.203 1 97.06 60 LYS B O 1
ATOM 1868 N N . LEU B 1 61 ? -2.189 28.328 11.93 1 97.88 61 LEU B N 1
ATOM 1869 C CA . LEU B 1 61 ? -1.698 28.938 10.695 1 97.88 61 LEU B CA 1
ATOM 1870 C C . LEU B 1 61 ? -2.213 30.359 10.547 1 97.88 61 LEU B C 1
ATOM 1872 O O . LEU B 1 61 ? -1.709 31.125 9.719 1 97.88 61 LEU B O 1
ATOM 1876 N N . LYS B 1 62 ? -3.176 30.75 11.422 1 97.25 62 LYS B N 1
ATOM 1877 C CA . LYS B 1 62 ? -3.775 32.094 11.328 1 97.25 62 LYS B CA 1
ATOM 1878 C C . LYS B 1 62 ? -4.172 32.406 9.891 1 97.25 62 LYS B C 1
ATOM 1880 O O . LYS B 1 62 ? -3.793 33.438 9.359 1 97.25 62 LYS B O 1
ATOM 1885 N N . ILE B 1 63 ? -4.902 31.469 9.352 1 97.25 63 ILE B N 1
ATOM 1886 C CA . ILE B 1 63 ? -5.305 31.562 7.953 1 97.25 63 ILE B CA 1
ATOM 1887 C C . ILE B 1 63 ? -5.98 32.906 7.711 1 97.25 63 ILE B C 1
ATOM 1889 O O . ILE B 1 63 ? -6.875 33.312 8.461 1 97.25 63 ILE B O 1
ATOM 1893 N N . THR B 1 64 ? -5.5 33.625 6.688 1 95.94 64 THR B N 1
ATOM 1894 C CA . THR B 1 64 ? -6.055 34.938 6.336 1 95.94 64 THR B CA 1
ATOM 1895 C C . THR B 1 64 ? -7.246 34.781 5.395 1 95.94 64 THR B C 1
ATOM 1897 O O . THR B 1 64 ? -7.477 33.688 4.848 1 95.94 64 THR B O 1
ATOM 1900 N N . ALA B 1 65 ? -7.953 35.844 5.184 1 95.56 65 ALA B N 1
ATOM 1901 C CA . ALA B 1 65 ? -9.109 35.844 4.297 1 95.56 65 ALA B CA 1
ATOM 1902 C C . ALA B 1 65 ? -8.727 35.438 2.881 1 95.56 65 ALA B C 1
ATOM 1904 O O . ALA B 1 65 ? -9.492 34.781 2.189 1 95.56 65 ALA B O 1
ATOM 1905 N N . SER B 1 66 ? -7.527 35.844 2.412 1 95.94 66 SER B N 1
ATOM 1906 C CA . SER B 1 66 ? -7.07 35.562 1.057 1 95.94 66 SER B CA 1
ATOM 1907 C C . SER B 1 66 ? -6.688 34.094 0.905 1 95.94 66 SER B C 1
ATOM 1909 O O . SER B 1 66 ? -6.551 33.594 -0.213 1 95.94 66 SER B O 1
ATOM 1911 N N . GLN B 1 67 ? -6.523 33.406 2.049 1 96.81 67 GLN B N 1
ATOM 1912 C CA . GLN B 1 67 ? -6.082 32 2.041 1 96.81 67 GLN B CA 1
ATOM 1913 C C . GLN B 1 67 ? -7.258 31.062 2.221 1 96.81 67 GLN B C 1
ATOM 1915 O O . GLN B 1 67 ? -7.125 29.859 2.006 1 96.81 67 GLN B O 1
ATOM 1920 N N . GLU B 1 68 ? -8.445 31.594 2.545 1 97.31 68 GLU B N 1
ATOM 1921 C CA . GLU B 1 68 ? -9.578 30.766 2.953 1 97.31 68 GLU B CA 1
ATOM 1922 C C . GLU B 1 68 ? -10.039 29.859 1.814 1 97.31 68 GLU B C 1
ATOM 1924 O O . GLU B 1 68 ? -10.398 28.703 2.039 1 97.31 68 GLU B O 1
ATOM 1929 N N . ALA B 1 69 ? -10.078 30.391 0.583 1 97.06 69 ALA B N 1
ATOM 1930 C CA . ALA B 1 69 ? -10.484 29.578 -0.555 1 97.06 69 ALA B CA 1
ATOM 1931 C C . ALA B 1 69 ? -9.555 28.391 -0.738 1 97.06 69 ALA B C 1
ATOM 1933 O O . ALA B 1 69 ? -10.008 27.266 -0.96 1 97.06 69 AL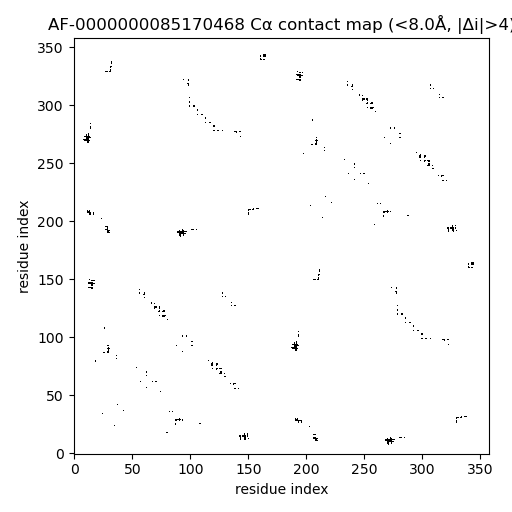A B O 1
ATOM 1934 N N . ALA B 1 70 ? -8.242 28.656 -0.684 1 97.12 70 ALA B N 1
ATOM 1935 C CA . ALA B 1 70 ? -7.25 27.594 -0.801 1 97.12 70 ALA B CA 1
ATOM 1936 C C . ALA B 1 70 ? -7.375 26.594 0.349 1 97.12 70 ALA B C 1
ATOM 1938 O O . ALA B 1 70 ? -7.195 25.391 0.158 1 97.12 70 ALA B O 1
ATOM 1939 N N . TRP B 1 71 ? -7.668 27.141 1.59 1 97.5 71 TRP B N 1
ATOM 1940 C CA . TRP B 1 71 ? -7.859 26.297 2.764 1 97.5 71 TRP B CA 1
ATOM 1941 C C . TRP B 1 71 ? -9.023 25.344 2.557 1 97.5 71 TRP B C 1
ATOM 1943 O O . TRP B 1 71 ? -8.891 24.141 2.791 1 97.5 71 TRP B O 1
ATOM 1953 N N . LYS B 1 72 ? -10.109 25.828 2.035 1 96.5 72 LYS B N 1
ATOM 1954 C CA . LYS B 1 72 ? -11.305 25.016 1.816 1 96.5 72 LYS B CA 1
ATOM 1955 C C . LYS B 1 72 ? -11.055 23.938 0.761 1 96.5 72 LYS B C 1
ATOM 1957 O O . LYS B 1 72 ? -11.508 22.812 0.901 1 96.5 72 LYS B O 1
ATOM 1962 N N . LEU B 1 73 ? -10.359 24.312 -0.267 1 96.44 73 LEU B N 1
ATOM 1963 C CA . LEU B 1 73 ? -10.023 23.344 -1.308 1 96.44 73 LEU B CA 1
ATOM 1964 C C . LEU B 1 73 ? -9.117 22.25 -0.761 1 96.44 73 LEU B C 1
ATOM 1966 O O . LEU B 1 73 ? -9.281 21.078 -1.094 1 96.44 73 LEU B O 1
ATOM 1970 N N . PHE B 1 74 ? -8.164 22.656 0.072 1 96.69 74 PHE B N 1
ATOM 1971 C CA . PHE B 1 74 ? -7.254 21.719 0.722 1 96.69 74 PHE B CA 1
ATOM 1972 C C . PHE B 1 74 ? -8.023 20.703 1.557 1 96.69 74 PHE B C 1
ATOM 1974 O O . PHE B 1 74 ? -7.789 19.5 1.45 1 96.69 74 PHE B O 1
ATOM 1981 N N . LEU B 1 75 ? -8.93 21.172 2.299 1 95.12 75 LEU B N 1
ATOM 1982 C CA . LEU B 1 75 ? -9.719 20.281 3.15 1 95.12 75 LEU B CA 1
ATOM 1983 C C . LEU B 1 75 ? -10.555 19.328 2.311 1 95.12 75 LEU B C 1
ATOM 1985 O O . LEU B 1 75 ? -10.641 18.141 2.623 1 95.12 75 LEU B O 1
ATOM 1989 N N . ASP B 1 76 ? -11.141 19.797 1.267 1 93.88 76 ASP B N 1
ATOM 1990 C CA . ASP B 1 76 ? -12.023 19 0.421 1 93.88 76 ASP B CA 1
ATOM 1991 C C . ASP B 1 76 ? -11.25 17.906 -0.299 1 93.88 76 ASP B C 1
ATOM 1993 O O . ASP B 1 76 ? -11.703 16.766 -0.37 1 93.88 76 ASP B O 1
ATOM 1997 N N . LYS B 1 77 ? -10.086 18.281 -0.807 1 94.25 77 LYS B N 1
ATOM 1998 C CA . LYS B 1 77 ? -9.344 17.359 -1.664 1 94.25 77 LYS B CA 1
ATOM 1999 C C . LYS B 1 77 ? -8.508 16.391 -0.835 1 94.25 77 LYS B C 1
ATOM 2001 O O . LYS B 1 77 ? -8.016 15.383 -1.354 1 94.25 77 LYS B O 1
ATOM 2006 N N . THR B 1 78 ? -8.336 16.656 0.469 1 92.56 78 THR B N 1
ATOM 2007 C CA . THR B 1 78 ? -7.516 15.773 1.291 1 92.56 78 THR B CA 1
ATOM 2008 C C . THR B 1 78 ? -8.391 14.883 2.17 1 92.56 78 THR B C 1
ATOM 2010 O O . THR B 1 78 ? -7.887 14.164 3.039 1 92.56 78 THR B O 1
ATOM 2013 N N . LYS B 1 79 ? -9.68 14.977 1.928 1 87.5 79 LYS B N 1
ATOM 2014 C CA . LYS B 1 79 ? -10.578 14.062 2.621 1 87.5 79 LYS B CA 1
ATOM 2015 C C . LYS B 1 79 ? -10.227 12.602 2.318 1 87.5 79 LYS B C 1
ATOM 2017 O O . LYS B 1 79 ? -9.953 12.25 1.169 1 87.5 79 LYS B O 1
ATOM 2022 N N . PRO B 1 80 ? -10.18 11.883 3.412 1 82 80 PRO B N 1
ATOM 2023 C CA . PRO B 1 80 ? -9.93 10.469 3.145 1 82 80 PRO B CA 1
ATOM 2024 C C . PRO B 1 80 ? -11.008 9.844 2.258 1 82 80 PRO B C 1
ATOM 2026 O O . PRO B 1 80 ? -12.172 10.242 2.314 1 82 80 PRO B O 1
ATOM 2029 N N . ALA B 1 81 ? -10.484 8.938 1.494 1 72.06 81 ALA B N 1
ATOM 2030 C CA . ALA B 1 81 ? -11.461 8.195 0.704 1 72.06 81 ALA B CA 1
ATOM 2031 C C . ALA B 1 81 ? -12.422 7.422 1.604 1 72.06 81 ALA B C 1
ATOM 2033 O O . ALA B 1 81 ? -12.016 6.875 2.633 1 72.06 81 ALA B O 1
ATOM 2034 N N . PRO B 1 82 ? -13.695 7.562 1.188 1 64.62 82 PRO B N 1
ATOM 2035 C CA . PRO B 1 82 ? -14.648 6.789 1.986 1 64.62 82 PRO B CA 1
ATOM 2036 C C . PRO B 1 82 ? -14.32 5.301 2.021 1 64.62 82 PRO B C 1
ATOM 2038 O O . PRO B 1 82 ? -13.805 4.754 1.038 1 64.62 82 PRO B O 1
ATOM 2041 N N . PHE B 1 83 ? -14.367 4.871 3.23 1 59.09 83 PHE B N 1
ATOM 2042 C CA . PHE B 1 83 ? -14.195 3.428 3.324 1 59.09 83 PHE B CA 1
ATOM 2043 C C . PHE B 1 83 ? -15.242 2.701 2.494 1 59.09 83 PHE B C 1
ATOM 2045 O O . PHE B 1 83 ? -16.453 2.904 2.691 1 59.09 83 PHE B O 1
ATOM 2052 N N . ASP B 1 84 ? -14.805 2.277 1.311 1 55.53 84 ASP B N 1
ATOM 2053 C CA . ASP B 1 84 ? -15.758 1.529 0.499 1 55.53 84 ASP B CA 1
ATOM 2054 C C . ASP B 1 84 ? -15.664 0.031 0.779 1 55.53 84 ASP B C 1
ATOM 2056 O O . ASP B 1 84 ? -14.711 -0.625 0.36 1 55.53 84 ASP B O 1
ATOM 2060 N N . GLN B 1 85 ? -16.484 -0.392 1.654 1 55.56 85 GLN B N 1
ATOM 2061 C CA . GLN B 1 85 ? -16.578 -1.826 1.901 1 55.56 85 GLN B CA 1
ATOM 2062 C C . GLN B 1 85 ? -16.766 -2.598 0.598 1 55.56 85 GLN B C 1
ATOM 2064 O O . GLN B 1 85 ? -16.297 -3.73 0.467 1 55.56 85 GLN B O 1
ATOM 2069 N N . ALA B 1 86 ? -17.484 -1.851 -0.242 1 51.72 86 ALA B N 1
ATOM 2070 C CA . ALA B 1 86 ? -17.828 -2.492 -1.509 1 51.72 86 ALA B CA 1
ATOM 2071 C C . ALA B 1 86 ? -16.594 -2.703 -2.371 1 51.72 86 ALA B C 1
ATOM 2073 O O . ALA B 1 86 ? -16.594 -3.537 -3.279 1 51.72 86 ALA B O 1
ATOM 2074 N N . GLY B 1 87 ? -15.57 -1.904 -2.076 1 56.19 87 GLY B N 1
ATOM 2075 C CA . GLY B 1 87 ? -14.344 -2.055 -2.848 1 56.19 87 GLY B CA 1
ATOM 2076 C C . GLY B 1 87 ? -13.523 -3.262 -2.434 1 56.19 87 GLY B C 1
ATOM 2077 O O . GLY B 1 87 ? -12.594 -3.656 -3.139 1 56.19 87 GLY B O 1
ATOM 2078 N N . ARG B 1 88 ? -14 -3.773 -1.321 1 59.44 88 ARG B N 1
ATOM 2079 C CA . ARG B 1 88 ? -13.32 -4.992 -0.896 1 59.44 88 ARG B CA 1
ATOM 2080 C C . ARG B 1 88 ? -13.812 -6.199 -1.688 1 59.44 88 ARG B C 1
ATOM 2082 O O . ARG B 1 88 ? -15.023 -6.387 -1.859 1 59.44 88 ARG B O 1
ATOM 2089 N N . PRO B 1 89 ? -12.836 -6.789 -2.324 1 61.28 89 PRO B N 1
ATOM 2090 C CA . PRO B 1 89 ? -13.32 -7.898 -3.146 1 61.28 89 PRO B CA 1
ATOM 2091 C C . PRO B 1 89 ? -13.969 -9.008 -2.318 1 61.28 89 PRO B C 1
ATOM 2093 O O . PRO B 1 89 ? -13.516 -9.297 -1.21 1 61.28 89 PRO B O 1
ATOM 2096 N N . ASN B 1 90 ? -15.188 -9.383 -2.656 1 67.12 90 ASN B N 1
ATOM 2097 C CA . ASN B 1 90 ? -15.844 -10.547 -2.072 1 67.12 90 ASN B CA 1
ATOM 2098 C C . ASN B 1 90 ? -15 -11.805 -2.229 1 67.12 90 ASN B C 1
ATOM 2100 O O . ASN B 1 90 ? -14.555 -12.125 -3.332 1 67.12 90 ASN B O 1
ATOM 2104 N N . LYS B 1 91 ? -14.68 -12.375 -1.122 1 72.38 91 LYS B N 1
ATOM 2105 C CA . LYS B 1 91 ? -13.828 -13.555 -1.095 1 72.38 91 LYS B CA 1
ATOM 2106 C C . LYS B 1 91 ? -14.297 -14.602 -2.1 1 72.38 91 LYS B C 1
ATOM 2108 O O . LYS B 1 91 ? -13.484 -15.219 -2.795 1 72.38 91 LYS B O 1
ATOM 2113 N N . ASP B 1 92 ? -15.609 -14.789 -2.055 1 76.88 92 ASP B N 1
ATOM 2114 C CA . ASP B 1 92 ? -16.172 -15.812 -2.928 1 76.88 92 ASP B CA 1
ATOM 2115 C C . ASP B 1 92 ? -16 -15.438 -4.398 1 76.88 92 ASP B C 1
ATOM 2117 O O . ASP B 1 92 ? -15.672 -16.297 -5.227 1 76.88 92 ASP B O 1
ATOM 2121 N N . GLU B 1 93 ? -16.219 -14.164 -4.629 1 78.75 93 GLU B N 1
ATOM 2122 C CA . GLU B 1 93 ? -16.078 -13.695 -6.004 1 78.75 93 GLU B CA 1
ATOM 2123 C C . GLU B 1 93 ? -14.609 -13.688 -6.43 1 78.75 93 GLU B C 1
ATOM 2125 O O . GLU B 1 93 ? -14.289 -13.992 -7.578 1 78.75 93 GLU B O 1
ATOM 2130 N N . TRP B 1 94 ? -13.75 -13.484 -5.504 1 81.44 94 TRP B N 1
ATOM 2131 C CA . TRP B 1 94 ? -12.312 -13.453 -5.754 1 81.44 94 TRP B CA 1
ATOM 2132 C C . TRP B 1 94 ? -11.789 -14.844 -6.09 1 81.44 94 TRP B C 1
ATOM 2134 O O . TRP B 1 94 ? -10.945 -15.008 -6.977 1 81.44 94 TRP B O 1
ATOM 2144 N N . ALA B 1 95 ? -12.422 -15.781 -5.445 1 80.75 95 ALA B N 1
ATOM 2145 C CA . ALA B 1 95 ? -11.953 -17.156 -5.605 1 80.75 95 ALA B CA 1
ATOM 2146 C C . ALA B 1 95 ? -12.305 -17.703 -6.984 1 80.75 95 ALA B C 1
ATOM 2148 O O . ALA B 1 95 ? -11.68 -18.656 -7.465 1 80.75 95 ALA B O 1
ATOM 2149 N N . LYS B 1 96 ? -13.289 -17.109 -7.562 1 86.88 96 LYS B N 1
ATOM 2150 C CA . LYS B 1 96 ? -13.766 -17.609 -8.852 1 86.88 96 LYS B CA 1
ATOM 2151 C C . LYS B 1 96 ? -12.969 -17 -10 1 86.88 96 LYS B C 1
ATOM 2153 O O . LYS B 1 96 ? -13.055 -17.469 -11.141 1 86.88 96 LYS B O 1
ATOM 2158 N N . LEU B 1 97 ? -12.203 -16.062 -9.703 1 91.31 97 LEU B N 1
ATOM 2159 C CA . LEU B 1 97 ? -11.469 -15.367 -10.75 1 91.31 97 LEU B CA 1
ATOM 2160 C C . LEU B 1 97 ? -10.188 -16.109 -11.094 1 91.31 97 LEU B C 1
ATOM 2162 O O . LEU B 1 97 ? -9.602 -16.781 -10.242 1 91.31 97 LEU B O 1
ATOM 2166 N N . SER B 1 98 ? -9.773 -15.984 -12.359 1 95.5 98 SER B N 1
ATOM 2167 C CA . SER B 1 98 ? -8.461 -16.484 -12.758 1 95.5 98 SER B CA 1
ATOM 2168 C C . SER B 1 98 ? -7.348 -15.594 -12.211 1 95.5 98 SER B C 1
ATOM 2170 O O . SER B 1 98 ? -7.602 -14.477 -11.758 1 95.5 98 SER B O 1
ATOM 2172 N N . THR B 1 99 ? -6.148 -16.078 -12.211 1 95 99 THR B N 1
ATOM 2173 C CA . THR B 1 99 ? -5.008 -15.328 -11.695 1 95 99 THR B CA 1
ATOM 2174 C C . THR B 1 99 ? -4.84 -14.008 -12.445 1 95 99 THR B C 1
ATOM 2176 O O . THR B 1 99 ? -4.715 -12.953 -11.82 1 95 99 THR B O 1
ATOM 2179 N N . PRO B 1 100 ? -4.941 -13.969 -13.828 1 95.94 100 PRO B N 1
ATOM 2180 C CA . PRO B 1 100 ? -4.824 -12.68 -14.516 1 95.94 100 PRO B CA 1
ATOM 2181 C C . PRO B 1 100 ? -5.945 -11.711 -14.148 1 95.94 100 PRO B C 1
ATOM 2183 O O . PRO B 1 100 ? -5.715 -10.5 -14.047 1 95.94 100 PRO B O 1
ATOM 2186 N N . GLU B 1 101 ? -7.09 -12.219 -13.93 1 93.88 101 GLU B N 1
ATOM 2187 C CA . GLU B 1 101 ? -8.219 -11.375 -13.539 1 93.88 101 GLU B CA 1
ATOM 2188 C C . GLU B 1 101 ? -8.008 -10.766 -12.156 1 93.88 101 GLU B C 1
ATOM 2190 O O . GLU B 1 101 ? -8.273 -9.586 -11.945 1 93.88 101 GLU B O 1
ATOM 2195 N N . ARG B 1 102 ? -7.527 -11.578 -11.297 1 91.25 102 ARG B N 1
ATOM 2196 C CA . ARG B 1 102 ? -7.238 -11.102 -9.945 1 91.25 102 ARG B CA 1
ATOM 2197 C C . ARG B 1 102 ? -6.137 -10.047 -9.961 1 91.25 102 ARG B C 1
ATOM 2199 O O . ARG B 1 102 ? -6.234 -9.031 -9.281 1 91.25 102 ARG B O 1
ATOM 2206 N N . LEU B 1 103 ? -5.168 -10.312 -10.758 1 92.69 103 LEU B N 1
ATOM 2207 C CA . LEU B 1 103 ? -4.043 -9.391 -10.844 1 92.69 103 LEU B CA 1
ATOM 2208 C C . LEU B 1 103 ? -4.477 -8.062 -11.469 1 92.69 103 LEU B C 1
ATOM 2210 O O . LEU B 1 103 ? -3.994 -7.004 -11.078 1 92.69 103 LEU B O 1
ATOM 2214 N N . ASP B 1 104 ? -5.395 -8.078 -12.375 1 92.38 104 ASP B N 1
ATOM 2215 C CA . ASP B 1 104 ? -5.922 -6.855 -12.977 1 92.38 104 ASP B CA 1
ATOM 2216 C C . ASP B 1 104 ? -6.672 -6.012 -11.953 1 92.38 104 ASP B C 1
ATOM 2218 O O . ASP B 1 104 ? -6.543 -4.785 -11.938 1 92.38 104 ASP B O 1
ATOM 2222 N N . LYS B 1 105 ? -7.41 -6.727 -11.195 1 88.94 105 LYS B N 1
ATOM 2223 C CA . LYS B 1 105 ? -8.148 -6.02 -10.156 1 88.94 105 LYS B CA 1
ATOM 2224 C C . LYS B 1 105 ? -7.207 -5.379 -9.141 1 88.94 105 LYS B C 1
ATOM 2226 O O . LYS B 1 105 ? -7.438 -4.254 -8.688 1 88.94 105 LYS B O 1
ATOM 2231 N N . GLN B 1 106 ? -6.199 -6.074 -8.828 1 87.56 106 GLN B N 1
ATOM 2232 C CA . GLN B 1 106 ? -5.203 -5.531 -7.914 1 87.56 106 GLN B CA 1
ATOM 2233 C C . GLN B 1 106 ? -4.543 -4.285 -8.5 1 87.56 106 GLN B C 1
ATOM 2235 O O . GLN B 1 106 ? -4.348 -3.293 -7.789 1 87.56 106 GLN B O 1
ATOM 2240 N N . LEU B 1 107 ? -4.215 -4.32 -9.703 1 90.69 107 LEU B N 1
ATOM 2241 C CA . LEU B 1 107 ? -3.6 -3.174 -10.367 1 90.69 107 LEU B CA 1
ATOM 2242 C C . LEU B 1 107 ? -4.551 -1.983 -10.391 1 90.69 107 LEU B C 1
ATOM 2244 O O . LEU B 1 107 ? -4.129 -0.841 -10.195 1 90.69 107 LEU B O 1
ATOM 2248 N N . ASP B 1 108 ? -5.793 -2.289 -10.641 1 89.69 108 ASP B N 1
ATOM 2249 C CA . ASP B 1 108 ? -6.801 -1.23 -10.648 1 89.69 108 ASP B CA 1
ATOM 2250 C C . ASP B 1 108 ? -6.883 -0.544 -9.281 1 89.69 108 ASP B C 1
ATOM 2252 O O . ASP B 1 108 ? -6.977 0.682 -9.203 1 89.69 108 ASP B O 1
ATOM 2256 N N . MET B 1 109 ? -6.781 -1.35 -8.32 1 86.12 109 MET B N 1
ATOM 2257 C CA . MET B 1 109 ? -6.816 -0.8 -6.969 1 86.12 109 MET B CA 1
ATOM 2258 C C . MET B 1 109 ? -5.594 0.071 -6.703 1 86.12 109 MET B C 1
ATOM 2260 O O . MET B 1 109 ? -5.711 1.145 -6.109 1 86.12 109 MET B O 1
ATOM 2264 N N . MET B 1 110 ? -4.523 -0.358 -7.102 1 87.94 110 MET B N 1
ATOM 2265 C CA . MET B 1 110 ? -3.299 0.417 -6.922 1 87.94 110 MET B CA 1
ATOM 2266 C C . MET B 1 110 ? -3.389 1.752 -7.656 1 87.94 110 MET B C 1
ATOM 2268 O O . MET B 1 110 ? -2.973 2.785 -7.125 1 87.94 110 MET B O 1
ATOM 2272 N N . ARG B 1 111 ? -3.938 1.729 -8.805 1 90.5 111 ARG B N 1
ATOM 2273 C CA . ARG B 1 111 ? -4.062 2.943 -9.602 1 90.5 111 ARG B CA 1
ATOM 2274 C C . ARG B 1 111 ? -5.047 3.92 -8.969 1 90.5 111 ARG B C 1
ATOM 2276 O O . ARG B 1 111 ? -4.848 5.137 -9.023 1 90.5 111 ARG B O 1
ATOM 2283 N N . LYS B 1 112 ? -6.086 3.371 -8.414 1 87.38 112 LYS B N 1
ATOM 2284 C CA . LYS B 1 112 ? -7.043 4.219 -7.711 1 87.38 112 LYS B CA 1
ATOM 2285 C C . LYS B 1 112 ? -6.395 4.887 -6.504 1 87.38 112 LYS B C 1
ATOM 2287 O O . LYS B 1 112 ? -6.629 6.07 -6.242 1 87.38 112 LYS B O 1
ATOM 2292 N N . ARG B 1 113 ? -5.574 4.168 -5.852 1 85.88 113 ARG B N 1
ATOM 2293 C CA . ARG B 1 113 ? -4.863 4.711 -4.699 1 85.88 113 ARG B CA 1
ATOM 2294 C C . ARG B 1 113 ? -3.885 5.801 -5.121 1 85.88 113 ARG B C 1
ATOM 2296 O O . ARG B 1 113 ? -3.754 6.824 -4.441 1 85.88 113 ARG B O 1
ATOM 2303 N N . GLU B 1 114 ? -3.223 5.527 -6.156 1 88.88 114 GLU B N 1
ATOM 2304 C CA . GLU B 1 114 ? -2.281 6.52 -6.672 1 88.88 114 GLU B CA 1
ATOM 2305 C C . GLU B 1 114 ? -3.004 7.793 -7.102 1 88.88 114 GLU B C 1
ATOM 2307 O O . GLU B 1 114 ? -2.525 8.898 -6.848 1 88.88 114 GLU B O 1
ATOM 2312 N N . ALA B 1 115 ? -4.156 7.648 -7.797 1 90.81 115 ALA B N 1
ATOM 2313 C CA . ALA B 1 115 ? -4.934 8.805 -8.234 1 90.81 115 ALA B CA 1
ATOM 2314 C C . ALA B 1 115 ? -5.387 9.641 -7.035 1 90.81 115 ALA B C 1
ATOM 2316 O O . ALA B 1 115 ? -5.332 10.875 -7.078 1 90.81 115 ALA B O 1
ATOM 2317 N N . PHE B 1 116 ? -5.762 8.906 -6.027 1 88.62 116 PHE B N 1
ATOM 2318 C CA . PHE B 1 116 ? -6.176 9.602 -4.809 1 88.62 116 PHE B CA 1
ATOM 2319 C C . PHE B 1 116 ? -4.996 10.328 -4.176 1 88.62 116 PHE B C 1
ATOM 2321 O O . PHE B 1 116 ? -5.129 11.477 -3.75 1 88.62 116 PHE B O 1
ATOM 2328 N N . ALA B 1 117 ? -3.877 9.656 -4.113 1 90.88 117 ALA B N 1
ATOM 2329 C CA . ALA B 1 117 ? -2.676 10.281 -3.566 1 90.88 117 ALA B CA 1
ATOM 2330 C C . ALA B 1 117 ? -2.279 11.516 -4.375 1 90.88 117 ALA B C 1
ATOM 2332 O O . ALA B 1 117 ? -1.896 12.539 -3.805 1 90.88 117 ALA B O 1
ATOM 2333 N N . GLU B 1 118 ? -2.396 11.406 -5.68 1 94.19 118 GLU B N 1
ATOM 2334 C CA . GLU B 1 118 ? -2.062 12.531 -6.547 1 94.19 118 GLU B CA 1
ATOM 2335 C C . GLU B 1 118 ? -2.943 13.742 -6.246 1 94.19 118 GLU B C 1
ATOM 2337 O O . GLU B 1 118 ? -2.453 14.867 -6.18 1 94.19 118 GLU B O 1
ATOM 2342 N N . GLN B 1 119 ? -4.188 13.469 -6.082 1 94.38 119 GLN B N 1
ATOM 2343 C CA . GLN B 1 119 ? -5.133 14.539 -5.785 1 94.38 119 GLN B CA 1
ATOM 2344 C C . GLN B 1 119 ? -4.812 15.203 -4.453 1 94.38 119 GLN B C 1
ATOM 2346 O O . GLN B 1 119 ? -4.797 16.438 -4.352 1 94.38 119 GLN B O 1
ATOM 2351 N N . ARG B 1 120 ? -4.547 14.453 -3.48 1 94.5 120 ARG B N 1
ATOM 2352 C CA . ARG B 1 120 ? -4.242 14.961 -2.146 1 94.5 120 ARG B CA 1
ATOM 2353 C C . ARG B 1 120 ? -2.939 15.758 -2.15 1 94.5 120 ARG B C 1
ATOM 2355 O O . ARG B 1 120 ? -2.861 16.828 -1.555 1 94.5 120 ARG B O 1
ATOM 2362 N N . ILE B 1 121 ? -1.984 15.242 -2.824 1 95.75 121 ILE B N 1
ATOM 2363 C CA . ILE B 1 121 ? -0.67 15.875 -2.869 1 95.75 121 ILE B CA 1
ATOM 2364 C C . ILE B 1 121 ? -0.759 17.203 -3.623 1 95.75 121 ILE B C 1
ATOM 2366 O O . ILE B 1 121 ? -0.216 18.219 -3.176 1 95.75 121 ILE B O 1
ATOM 2370 N N . ALA B 1 122 ? -1.45 17.188 -4.75 1 96.69 122 ALA B N 1
ATOM 2371 C CA . ALA B 1 122 ? -1.623 18.422 -5.516 1 96.69 122 ALA B CA 1
ATOM 2372 C C . ALA B 1 122 ? -2.322 19.484 -4.684 1 96.69 122 ALA B C 1
ATOM 2374 O O . ALA B 1 122 ? -1.907 20.641 -4.68 1 96.69 122 ALA B O 1
ATOM 2375 N N . ALA B 1 123 ? -3.338 19.062 -3.953 1 96.75 123 ALA B N 1
ATOM 2376 C CA . ALA B 1 123 ? -4.082 20.016 -3.123 1 96.75 123 ALA B CA 1
ATOM 2377 C C . ALA B 1 123 ? -3.207 20.562 -1.998 1 96.75 123 ALA B C 1
ATOM 2379 O O . ALA B 1 123 ? -3.279 21.734 -1.667 1 96.75 123 ALA B O 1
ATOM 2380 N N . THR B 1 124 ? -2.43 19.672 -1.39 1 97.19 124 THR B N 1
ATOM 2381 C CA . THR B 1 124 ? -1.529 20.094 -0.318 1 97.19 124 THR B CA 1
ATOM 2382 C C . THR B 1 124 ? -0.491 21.078 -0.835 1 97.19 124 THR B C 1
ATOM 2384 O O . THR B 1 124 ? -0.238 22.109 -0.203 1 97.19 124 THR B O 1
ATOM 2387 N N . LYS B 1 125 ? 0.036 20.812 -1.986 1 97.5 125 LYS B N 1
ATOM 2388 C CA . LYS B 1 125 ? 1.044 21.688 -2.578 1 97.5 125 LYS B CA 1
ATOM 2389 C C . LYS B 1 125 ? 0.445 23.047 -2.955 1 97.5 125 LYS B C 1
ATOM 2391 O O . LYS B 1 125 ? 1.087 24.078 -2.789 1 97.5 125 LYS B O 1
ATOM 2396 N N . ASP B 1 126 ? -0.712 22.984 -3.484 1 97.44 126 ASP B N 1
ATOM 2397 C CA . ASP B 1 126 ? -1.395 24.219 -3.861 1 97.44 126 ASP B CA 1
ATOM 2398 C C . ASP B 1 126 ? -1.65 25.094 -2.641 1 97.44 126 ASP B C 1
ATOM 2400 O O . ASP B 1 126 ? -1.438 26.312 -2.689 1 97.44 126 ASP B O 1
ATOM 2404 N N . PHE B 1 127 ? -2.092 24.469 -1.551 1 98.19 127 PHE B N 1
ATOM 2405 C CA . PHE B 1 127 ? -2.322 25.234 -0.325 1 98.19 127 PHE B CA 1
ATOM 2406 C C . PHE B 1 127 ? -1.01 25.75 0.244 1 98.19 127 PHE B C 1
ATOM 2408 O O . PHE B 1 127 ? -0.907 26.938 0.602 1 98.19 127 PHE B O 1
ATOM 2415 N N . TYR B 1 128 ? -0.028 24.859 0.302 1 97.88 128 TYR B N 1
ATOM 2416 C CA . TYR B 1 128 ? 1.298 25.188 0.81 1 97.88 128 TYR B CA 1
ATOM 2417 C C . TYR B 1 128 ? 1.859 26.422 0.101 1 97.88 128 TYR B C 1
ATOM 2419 O O . TYR B 1 128 ? 2.48 27.281 0.732 1 97.88 128 TYR B O 1
ATOM 2427 N N . ALA B 1 129 ? 1.617 26.562 -1.161 1 97.38 129 ALA B N 1
ATOM 2428 C CA . ALA B 1 129 ? 2.158 27.641 -1.986 1 97.38 129 ALA B CA 1
ATOM 2429 C C . ALA B 1 129 ? 1.515 28.984 -1.633 1 97.38 129 ALA B C 1
ATOM 2431 O O . ALA B 1 129 ? 2.07 30.047 -1.928 1 97.38 129 ALA B O 1
ATOM 2432 N N . THR B 1 130 ? 0.338 28.969 -1.021 1 97.81 130 THR B N 1
ATOM 2433 C CA . THR B 1 130 ? -0.362 30.203 -0.66 1 97.81 130 THR B CA 1
ATOM 2434 C C . THR B 1 130 ? 0.09 30.703 0.71 1 97.81 130 THR B C 1
ATOM 2436 O O . THR B 1 130 ? -0.219 31.828 1.099 1 97.81 130 THR B O 1
ATOM 2439 N N . LEU B 1 131 ? 0.786 29.844 1.444 1 97.81 131 LEU B N 1
ATOM 2440 C CA . LEU B 1 131 ? 1.197 30.156 2.809 1 97.81 131 LEU B CA 1
ATOM 2441 C C . LEU B 1 131 ? 2.449 31.031 2.811 1 97.81 131 LEU B C 1
ATOM 2443 O O . LEU B 1 131 ? 3.293 30.906 1.921 1 97.81 131 LEU B O 1
ATOM 2447 N N . SER B 1 132 ? 2.555 31.969 3.861 1 97.06 132 SER B N 1
ATOM 2448 C CA . SER B 1 132 ? 3.803 32.688 4.086 1 97.06 132 SER B CA 1
ATOM 2449 C C . SER B 1 132 ? 4.898 31.75 4.582 1 97.06 132 SER B C 1
ATOM 2451 O O . SER B 1 132 ? 4.617 30.641 5.031 1 97.06 132 SER B O 1
ATOM 2453 N N . PRO B 1 133 ? 6.121 32.125 4.52 1 97.06 133 PRO B N 1
ATOM 2454 C CA . PRO B 1 133 ? 7.215 31.266 4.996 1 97.06 133 PRO B CA 1
ATOM 2455 C C . PRO B 1 133 ? 7.047 30.859 6.457 1 97.06 133 PRO B C 1
ATOM 2457 O O . PRO B 1 133 ? 7.371 29.719 6.82 1 97.06 133 PRO B O 1
ATOM 2460 N N . GLN B 1 134 ? 6.578 31.797 7.273 1 97.12 134 GLN B N 1
ATOM 2461 C CA . GLN B 1 134 ? 6.344 31.453 8.672 1 97.12 134 GLN B CA 1
ATOM 2462 C C . GLN B 1 134 ? 5.23 30.422 8.805 1 97.12 134 GLN B C 1
ATOM 2464 O O . GLN B 1 134 ? 5.332 29.5 9.609 1 97.12 134 GLN B O 1
ATOM 2469 N N . GLN B 1 135 ? 4.191 30.578 8 1 97.62 135 GLN B N 1
ATOM 2470 C CA . GLN B 1 135 ? 3.09 29.625 8 1 97.62 135 GLN B CA 1
ATOM 2471 C C . GLN B 1 135 ? 3.549 28.25 7.5 1 97.62 135 GLN B C 1
ATOM 2473 O O . GLN B 1 135 ? 3.119 27.219 8.023 1 97.62 135 GLN B O 1
ATOM 2478 N N . GLN B 1 136 ? 4.379 28.25 6.555 1 97.69 136 GLN B N 1
ATOM 2479 C CA . GLN B 1 136 ? 4.895 27 6.008 1 97.69 136 GLN B CA 1
ATOM 2480 C C . GLN B 1 136 ? 5.668 26.219 7.066 1 97.69 136 GLN B C 1
ATOM 2482 O O . GLN B 1 136 ? 5.559 24.984 7.145 1 97.69 136 GLN B O 1
ATOM 2487 N N . LYS B 1 137 ? 6.43 26.891 7.848 1 96.5 137 LYS B N 1
ATOM 2488 C CA . LYS B 1 137 ? 7.168 26.234 8.922 1 96.5 137 LYS B CA 1
ATOM 2489 C C . LYS B 1 137 ? 6.219 25.578 9.922 1 96.5 137 LYS B C 1
ATOM 2491 O O . LYS B 1 137 ? 6.473 24.469 10.391 1 96.5 137 LYS B O 1
ATOM 2496 N N . ILE B 1 138 ? 5.16 26.328 10.188 1 97 138 ILE B N 1
ATOM 2497 C CA . ILE B 1 138 ? 4.16 25.797 11.102 1 97 138 ILE B CA 1
ATOM 2498 C C . ILE B 1 138 ? 3.484 24.578 10.469 1 97 138 ILE B C 1
ATOM 2500 O O . ILE B 1 138 ? 3.299 23.547 11.125 1 97 138 ILE B O 1
ATOM 2504 N N . PHE B 1 139 ? 3.145 24.734 9.195 1 97.25 139 PHE B N 1
ATOM 2505 C CA . PHE B 1 139 ? 2.498 23.656 8.469 1 97.25 139 PHE B CA 1
ATOM 2506 C C . PHE B 1 139 ? 3.367 22.406 8.469 1 97.25 139 PHE B C 1
ATOM 2508 O O . PHE B 1 139 ? 2.879 21.297 8.727 1 97.25 139 PHE B O 1
ATOM 2515 N N . ASP B 1 140 ? 4.621 22.578 8.18 1 96.5 140 ASP B N 1
ATOM 2516 C CA . ASP B 1 140 ? 5.562 21.469 8.148 1 96.5 140 ASP B CA 1
ATOM 2517 C C . ASP B 1 140 ? 5.672 20.797 9.523 1 96.5 140 ASP B C 1
ATOM 2519 O O . ASP B 1 140 ? 5.695 19.578 9.625 1 96.5 140 ASP B O 1
ATOM 2523 N N . ALA B 1 141 ? 5.746 21.578 10.555 1 93.88 141 ALA B N 1
ATOM 2524 C CA . ALA B 1 141 ? 5.879 21.047 11.914 1 93.88 141 ALA B CA 1
ATOM 2525 C C . ALA B 1 141 ? 4.645 20.25 12.312 1 93.88 141 ALA B C 1
ATOM 2527 O O . ALA B 1 141 ? 4.758 19.188 12.922 1 93.88 141 ALA B O 1
ATOM 2528 N N . GLU B 1 142 ? 3.5 20.812 11.891 1 93.62 142 GLU B N 1
ATOM 2529 C CA . GLU B 1 142 ? 2.256 20.141 12.25 1 93.62 142 GLU B CA 1
ATOM 2530 C C . GLU B 1 142 ? 2.096 18.828 11.484 1 93.62 142 GLU B C 1
ATOM 2532 O O . GLU B 1 142 ? 1.657 17.812 12.047 1 93.62 142 GLU B O 1
ATOM 2537 N N . HIS B 1 143 ? 2.406 18.859 10.273 1 91.5 143 HIS B N 1
ATOM 2538 C CA . HIS B 1 143 ? 2.322 17.641 9.469 1 91.5 143 HIS B CA 1
ATOM 2539 C C . HIS B 1 143 ? 3.322 16.594 9.938 1 91.5 143 HIS B C 1
ATOM 2541 O O . HIS B 1 143 ? 3.01 15.398 9.969 1 91.5 143 HIS B O 1
ATOM 2547 N N . ALA B 1 144 ? 4.457 17.062 10.281 1 85.06 144 ALA B N 1
ATOM 2548 C CA . ALA B 1 144 ? 5.477 16.156 10.812 1 85.06 144 ALA B CA 1
ATOM 2549 C C . ALA B 1 144 ? 5.016 15.508 12.117 1 85.06 144 ALA B C 1
ATOM 2551 O O . ALA B 1 144 ? 5.266 14.328 12.359 1 85.06 144 ALA B O 1
ATOM 2552 N N . LYS B 1 145 ? 4.426 16.281 12.906 1 84.75 145 LYS B N 1
ATOM 2553 C CA . LYS B 1 145 ? 3.908 15.781 14.18 1 84.75 145 LYS B CA 1
ATOM 2554 C C . LYS B 1 145 ? 2.857 14.703 13.961 1 84.75 145 LYS B C 1
ATOM 2556 O O . LYS B 1 145 ? 2.85 13.688 14.656 1 84.75 145 LYS B O 1
ATOM 2561 N N . MET B 1 146 ? 2.033 14.961 13.078 1 82.75 146 MET B N 1
ATOM 2562 C CA . MET B 1 146 ? 0.982 14 12.766 1 82.75 146 MET B CA 1
ATOM 2563 C C . MET B 1 146 ? 1.577 12.688 12.258 1 82.75 146 MET B C 1
ATOM 2565 O O . MET B 1 146 ? 1.133 11.609 12.648 1 82.75 146 MET B O 1
ATOM 2569 N N . GLU B 1 147 ? 2.486 12.797 11.461 1 79.44 147 GLU B N 1
ATOM 2570 C CA . GLU B 1 147 ? 3.146 11.609 10.922 1 79.44 147 GLU B CA 1
ATOM 2571 C C . GLU B 1 147 ? 3.854 10.828 12.023 1 79.44 147 GLU B C 1
ATOM 2573 O O . GLU B 1 147 ? 3.801 9.594 12.055 1 79.44 147 GLU B O 1
ATOM 2578 N N . ARG B 1 148 ? 4.48 11.539 12.867 1 76.25 148 ARG B N 1
ATOM 2579 C CA . ARG B 1 148 ? 5.176 10.914 13.992 1 76.25 148 ARG B CA 1
ATOM 2580 C C . ARG B 1 148 ? 4.195 10.188 14.906 1 76.25 148 ARG B C 1
ATOM 2582 O O . ARG B 1 148 ? 4.465 9.078 15.359 1 76.25 148 ARG B O 1
ATOM 2589 N N . HIS B 1 149 ? 3.162 10.867 15.148 1 76.25 149 HIS B N 1
ATOM 2590 C CA . HIS B 1 149 ? 2.152 10.273 16.016 1 76.25 149 HIS B CA 1
ATOM 2591 C C . HIS B 1 149 ? 1.577 9 15.391 1 76.25 149 HIS B C 1
ATOM 2593 O O . HIS B 1 149 ? 1.349 8.008 16.094 1 76.25 149 HIS B O 1
ATOM 2599 N N . ARG B 1 150 ? 1.393 9.031 14.242 1 71.44 150 ARG B N 1
ATOM 2600 C CA . ARG B 1 150 ? 0.875 7.855 13.547 1 71.44 150 ARG B CA 1
ATOM 2601 C C . ARG B 1 150 ? 1.861 6.695 13.617 1 71.44 150 ARG B C 1
ATOM 2603 O O . ARG B 1 150 ? 1.467 5.555 13.867 1 71.44 150 ARG B O 1
ATOM 2610 N N . TRP B 1 151 ? 2.971 7.027 13.484 1 66.94 151 TRP B N 1
ATOM 2611 C CA . TRP B 1 151 ? 4.008 6.004 13.539 1 66.94 151 TRP B CA 1
ATOM 2612 C C . TRP B 1 151 ? 4.133 5.43 14.945 1 66.94 151 TRP B C 1
ATOM 2614 O O . TRP B 1 151 ? 4.305 4.223 15.117 1 66.94 151 TRP B O 1
ATOM 2624 N N . GLU B 1 152 ? 4.133 6.281 15.859 1 68.94 152 GLU B N 1
ATOM 2625 C CA . GLU B 1 152 ? 4.227 5.852 17.25 1 68.94 152 GLU B CA 1
ATOM 2626 C C . GLU B 1 152 ? 3.059 4.945 17.625 1 68.94 152 GLU B C 1
ATOM 2628 O O . GLU B 1 152 ? 3.24 3.949 18.328 1 68.94 152 GLU B O 1
ATOM 2633 N N . LYS B 1 153 ? 2.051 5.336 17.203 1 67.44 153 LYS B N 1
ATOM 2634 C CA . LYS B 1 153 ? 0.879 4.516 17.484 1 67.44 153 LYS B CA 1
ATOM 2635 C C . LYS B 1 153 ? 0.99 3.146 16.812 1 67.44 153 LYS B C 1
ATOM 2637 O O . LYS B 1 153 ? 0.67 2.125 17.422 1 67.44 153 LYS B O 1
ATOM 2642 N N . MET B 1 154 ? 1.422 3.207 15.703 1 65.31 154 MET B N 1
ATOM 2643 C CA . MET B 1 154 ? 1.589 1.953 14.969 1 65.31 154 MET B CA 1
ATOM 2644 C C . MET B 1 154 ? 2.643 1.073 15.633 1 65.31 154 MET B C 1
ATOM 2646 O O . MET B 1 154 ? 2.469 -0.143 15.734 1 65.31 154 MET B O 1
ATOM 2650 N N . GLU B 1 155 ? 3.623 1.704 16.094 1 62.12 155 GLU B N 1
ATOM 2651 C CA . GLU B 1 155 ? 4.684 0.982 16.781 1 62.12 155 GLU B CA 1
ATOM 2652 C C . GLU B 1 155 ? 4.195 0.436 18.125 1 62.12 155 GLU B C 1
ATOM 2654 O O . GLU B 1 155 ? 4.547 -0.682 18.516 1 62.12 155 GLU B O 1
ATOM 2659 N N . HIS B 1 156 ? 3.594 1.237 18.781 1 64.81 156 HIS B N 1
ATOM 2660 C CA . HIS B 1 156 ? 3.051 0.806 20.062 1 64.81 156 HIS B CA 1
ATOM 2661 C C . HIS B 1 156 ? 2.107 -0.38 19.891 1 64.81 156 HIS B C 1
ATOM 2663 O O . HIS B 1 156 ? 2.137 -1.321 20.688 1 64.81 156 HIS B O 1
ATOM 2669 N N . MET B 1 157 ? 1.396 -0.271 18.922 1 61 157 MET B N 1
ATOM 2670 C CA . MET B 1 157 ? 0.471 -1.367 18.656 1 61 157 MET B CA 1
ATOM 2671 C C . MET B 1 157 ? 1.229 -2.635 18.281 1 61 157 MET B C 1
ATOM 2673 O O . MET B 1 157 ? 0.834 -3.738 18.656 1 61 157 MET B O 1
ATOM 2677 N N . ARG B 1 158 ? 2.219 -2.416 17.734 1 53.03 158 ARG B N 1
ATOM 2678 C CA . ARG B 1 158 ? 3.041 -3.551 17.328 1 53.03 158 ARG B CA 1
ATOM 2679 C C . ARG B 1 158 ? 3.793 -4.137 18.516 1 53.03 158 ARG B C 1
ATOM 2681 O O . ARG B 1 158 ? 3.912 -5.355 18.641 1 53.03 158 ARG B O 1
ATOM 2688 N N . ARG B 1 159 ? 4.414 -3.299 19.281 1 56.69 159 ARG B N 1
ATOM 2689 C CA . ARG B 1 159 ? 5.137 -3.738 20.469 1 56.69 159 ARG B CA 1
ATOM 2690 C C . ARG B 1 159 ? 4.188 -4.363 21.484 1 56.69 159 ARG B C 1
ATOM 2692 O O . ARG B 1 159 ? 4.562 -5.293 22.203 1 56.69 159 ARG B O 1
ATOM 2699 N N . GLY B 1 160 ? 3.197 -3.631 21.766 1 52.28 160 GLY B N 1
ATOM 2700 C CA . GLY B 1 160 ? 2.223 -4.172 22.688 1 52.28 160 GLY B CA 1
ATOM 2701 C C . GLY B 1 160 ? 1.791 -5.586 22.344 1 52.28 160 GLY B C 1
ATOM 2702 O O . GLY B 1 160 ? 1.547 -6.402 23.25 1 52.28 160 GLY B O 1
ATOM 2703 N N . ASP B 1 161 ? 1.697 -5.879 21.109 1 46.88 161 ASP B N 1
ATOM 2704 C CA . ASP B 1 161 ? 1.357 -7.242 20.719 1 46.88 161 ASP B CA 1
ATOM 2705 C C . ASP B 1 161 ? 2.527 -8.188 20.953 1 46.88 161 ASP B C 1
ATOM 2707 O O . ASP B 1 161 ? 2.33 -9.391 21.172 1 46.88 161 ASP B O 1
ATOM 2711 N N . ARG B 1 162 ? 3.721 -7.641 20.953 1 44.22 162 ARG B N 1
ATOM 2712 C CA . ARG B 1 162 ? 4.883 -8.445 21.312 1 44.22 162 ARG B CA 1
ATOM 2713 C C . ARG B 1 162 ? 5.043 -8.531 22.828 1 44.22 162 ARG B C 1
ATOM 2715 O O . ARG B 1 162 ? 5.891 -9.273 23.328 1 44.22 162 ARG B O 1
ATOM 2722 N N . LYS B 1 163 ? 4.633 -7.555 23.562 1 44.56 163 LYS B N 1
ATOM 2723 C CA . LYS B 1 163 ? 4.73 -7.695 25 1 44.56 163 LYS B CA 1
ATOM 2724 C C . LYS B 1 163 ? 3.938 -8.898 25.5 1 44.56 163 LYS B C 1
ATOM 2726 O O . LYS B 1 163 ? 2.709 -8.844 25.609 1 44.56 163 LYS B O 1
ATOM 2731 N N . GLY B 1 164 ? 4.309 -10.055 25.109 1 39.72 164 GLY B N 1
ATOM 2732 C CA . GLY B 1 164 ? 3.812 -11.203 25.859 1 39.72 164 GLY B CA 1
ATOM 2733 C C . GLY B 1 164 ? 3.68 -10.945 27.344 1 39.72 164 GLY B C 1
ATOM 2734 O O . GLY B 1 164 ? 4.184 -9.938 27.844 1 39.72 164 GLY B O 1
ATOM 2735 N N . PRO B 1 165 ? 2.777 -11.578 28.078 1 39.47 165 PRO B N 1
ATOM 2736 C CA . PRO B 1 165 ? 2.605 -11.375 29.516 1 39.4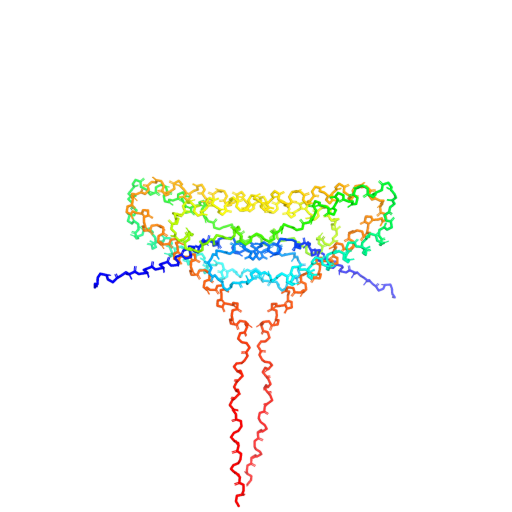7 165 PRO B CA 1
ATOM 2737 C C . PRO B 1 165 ? 3.924 -11.102 30.234 1 39.47 165 PRO B C 1
ATOM 2739 O O . PRO B 1 165 ? 4.984 -11.523 29.766 1 39.47 165 PRO B O 1
ATOM 2742 N N . PRO B 1 166 ? 3.98 -10 30.891 1 38.22 166 PRO B N 1
ATOM 2743 C CA . PRO B 1 166 ? 5.145 -9.859 31.766 1 38.22 166 PRO B CA 1
ATOM 2744 C C . PRO B 1 166 ? 5.594 -11.188 32.375 1 38.22 166 PRO B C 1
ATOM 2746 O O . PRO B 1 166 ? 4.762 -12.047 32.656 1 38.22 166 PRO B O 1
ATOM 2749 N N . HIS B 1 167 ? 6.484 -11.875 31.766 1 38.94 167 HIS B N 1
ATOM 2750 C CA . HIS B 1 167 ? 7.027 -12.945 32.594 1 38.94 167 HIS B CA 1
ATOM 2751 C C . HIS B 1 167 ? 7.176 -12.508 34.031 1 38.94 167 HIS B C 1
ATOM 2753 O O . HIS B 1 167 ? 8.047 -11.695 34.375 1 38.94 167 HIS B O 1
ATOM 2759 N N . ASP B 1 168 ? 6.078 -12.219 34.719 1 38.44 168 ASP B N 1
ATOM 2760 C CA . ASP B 1 168 ? 6.168 -12.172 36.156 1 38.44 168 ASP B CA 1
ATOM 2761 C C . ASP B 1 168 ? 7.137 -13.227 36.688 1 38.44 168 ASP B C 1
ATOM 2763 O O . ASP B 1 168 ? 6.75 -14.367 36.938 1 38.44 168 ASP B O 1
ATOM 2767 N N . GLY B 1 169 ? 8.266 -13.469 36.062 1 38.16 169 GLY B N 1
ATOM 2768 C CA . GLY B 1 169 ? 9.312 -14.281 36.656 1 38.16 169 GLY B CA 1
ATOM 2769 C C . GLY B 1 169 ? 9.672 -13.844 38.062 1 38.16 169 GLY B C 1
ATOM 2770 O O . GLY B 1 169 ? 10.594 -13.039 38.281 1 38.16 169 GLY B O 1
ATOM 2771 N N . ASN B 1 170 ? 8.672 -13.414 38.875 1 38.5 170 ASN B N 1
ATOM 2772 C CA . ASN B 1 170 ? 9.039 -13.398 40.281 1 38.5 170 ASN B CA 1
ATOM 2773 C C . ASN B 1 170 ? 9.727 -14.703 40.719 1 38.5 170 ASN B C 1
ATOM 2775 O O . ASN B 1 170 ? 9.164 -15.781 40.531 1 38.5 170 ASN B O 1
ATOM 2779 N N . PRO B 1 171 ? 11.039 -14.742 40.688 1 43.34 171 PRO B N 1
ATOM 2780 C CA . PRO B 1 171 ? 11.734 -15.93 41.188 1 43.34 171 PRO B CA 1
ATOM 2781 C C . PRO B 1 171 ? 11.102 -16.5 42.438 1 43.34 171 PRO B C 1
ATOM 2783 O O . PRO B 1 171 ? 10.586 -15.742 43.281 1 43.34 171 PRO B O 1
ATOM 2786 N N . ALA B 1 172 ? 10.438 -17.672 42.375 1 41.34 172 ALA B N 1
ATOM 2787 C CA . ALA B 1 172 ? 9.93 -18.344 43.562 1 41.34 172 ALA B CA 1
ATOM 2788 C C . ALA B 1 172 ? 10.906 -18.203 44.75 1 41.34 172 ALA B C 1
ATOM 2790 O O . ALA B 1 172 ? 12.125 -18.203 44.531 1 41.34 172 ALA B O 1
ATOM 2791 N N . PRO B 1 173 ? 10.469 -17.406 45.781 1 42.06 173 PRO B N 1
ATOM 2792 C CA . PRO B 1 173 ? 11.383 -17.281 46.906 1 42.06 173 PRO B CA 1
ATOM 2793 C C . PRO B 1 173 ? 12.039 -18.609 47.281 1 42.06 173 PRO B C 1
ATOM 2795 O O . PRO B 1 173 ? 11.383 -19.656 47.281 1 42.06 173 PRO B O 1
ATOM 2798 N N . VAL B 1 174 ? 13.32 -18.859 46.938 1 46.94 174 VAL B N 1
ATOM 2799 C C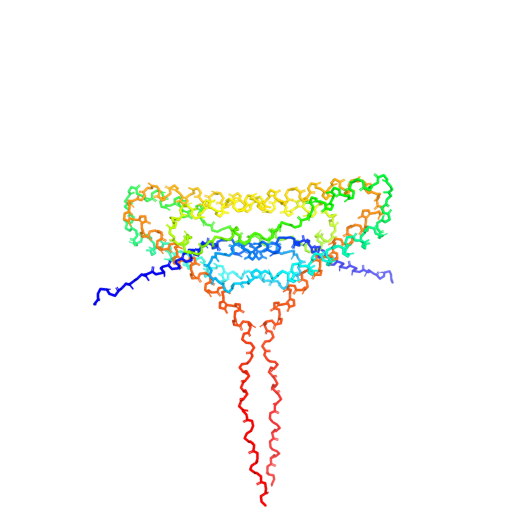A . VAL B 1 174 ? 14.141 -20 47.344 1 46.94 174 VAL B CA 1
ATOM 2800 C C . VAL B 1 174 ? 13.953 -20.281 48.812 1 46.94 174 VAL B C 1
ATOM 2802 O O . VAL B 1 174 ? 13.945 -19.375 49.656 1 46.94 174 VAL B O 1
ATOM 2805 N N . ALA B 1 175 ? 13.133 -21.375 49.125 1 47 175 ALA B N 1
ATOM 2806 C CA . ALA B 1 175 ? 12.891 -21.844 50.5 1 47 175 ALA B CA 1
ATOM 2807 C C . ALA B 1 175 ? 14.18 -21.828 51.312 1 47 175 ALA B C 1
ATOM 2809 O O . ALA B 1 175 ? 15.258 -22.094 50.781 1 47 175 ALA B O 1
ATOM 2810 N N . PRO B 1 176 ? 14.25 -20.969 52.281 1 47.06 176 PRO B N 1
ATOM 2811 C CA . PRO B 1 176 ? 15.461 -20.891 53.125 1 47.06 176 PRO B CA 1
ATOM 2812 C C . PRO B 1 176 ? 16.031 -22.266 53.438 1 47.06 176 PRO B C 1
ATOM 2814 O O . PRO B 1 176 ? 15.289 -23.266 53.469 1 47.06 176 PRO B O 1
ATOM 2817 N N . PRO B 1 177 ? 17.297 -22.516 53.094 1 47.09 177 PRO B N 1
ATOM 2818 C CA . PRO B 1 177 ? 17.891 -23.812 53.469 1 47.09 177 PRO B CA 1
ATOM 2819 C C . PRO B 1 177 ? 17.5 -24.281 54.844 1 47.09 177 PRO B C 1
ATOM 2821 O O . PRO B 1 177 ? 17.219 -23.453 55.75 1 47.09 177 PRO B O 1
ATOM 2824 N N . ALA B 1 178 ? 16.734 -25.359 54.969 1 45.34 178 ALA B N 1
ATOM 2825 C CA . ALA B 1 178 ? 16.438 -25.984 56.25 1 45.34 178 ALA B CA 1
ATOM 2826 C C . ALA B 1 178 ? 17.703 -26.125 57.094 1 45.34 178 ALA B C 1
ATOM 2828 O O . ALA B 1 178 ? 18.703 -26.703 56.656 1 45.34 178 ALA B O 1
ATOM 2829 N N . ASN B 1 179 ? 18.016 -25.141 57.844 1 33.66 179 ASN B N 1
ATOM 2830 C CA . ASN B 1 179 ? 18.906 -25.562 58.938 1 33.66 179 ASN B CA 1
ATOM 2831 C C . ASN B 1 179 ? 18.234 -26.625 59.812 1 33.66 179 ASN B C 1
ATOM 2833 O O . ASN B 1 179 ? 17.047 -26.516 60.125 1 33.66 179 ASN B O 1
#

Foldseek 3Di:
DPPPPVCVCVVPQLQCCPLVVVVVVQQDAPDDPCPDDDDPVRVVVVVVVVVVLLVVLCVVLVQDPVLVVLSVLLVVLQDRDPDDPVLHDHNVNLVPDDPVVNVVSSVVSVVVVVVSVVSNVVSVVSSLVVGDPVSNVVVSVSSSVNSVVVVVVVVCVVVVVVPDPPCPPPPPPPPPPDD/DPPPCCCVVVVPQLQCCPLVVVVVVQQDAPDDPCPDDDDPVRVVVVVVVVVVLLVVLCVLLVQDPVLVVLSVLLVVLQDHDPPDPVLHDHNVNLVPDDPVVNVVSSVVSVVVVVVSVVSNVVSVVSSLVVGDPVSNVVVSVSSSVNSVVVVVVVVCVVVVVVPDPPPPPPPPPPDPPDD

Secondary structure (DSSP, 8-state):
------------------HHHHHHHHTS-TTSS------HHHHHHHHHHHHHHHHHHHHHHT--GGGHHHHHHHHHHTPPPP--GGGSPPHHHHHHS-HHHHHHHHHHHHHHHHHHHHHHHHHHHHHHHHS-HHHHHHHHHHHHHHHHHHHHHHHHHHHHHH--S--------------/------------------HHHHHHHHTS-TTSS------HHHHHHHHHHHHHHHHHHHHHHT--GGGHHHHHHHHHHTPPPP--GGGSPPHHHHHHS-HHHHHHHHHHHHHHHHHHHHHHHHHHHHHHHHS-HHHHHHHHHHHHHHHHHHHHHHHHHHHHHH--S--------------

Radius of gyration: 25.83 Å; Cα contacts (8 Å, |Δi|>4): 303; chains: 2; bounding box: 66×74×86 Å

Nearest PDB structures (foldseek):
  8p7d-assembly1_B  TM=4.169E-01  e=7.489E+00  Homo sapiens
  5msj-assembly1_G  TM=2.110E-01  e=2.778E+00  Mus musculus

InterPro domains:
  IPR012899 LTXXQ motif family protein [PF07813] (52-142)

pLDDT: mean 70.55, std 25.84, range [22.67, 98.19]

Sequence (358 aa):
MLTIKNRILSGIAAVSISAVTLSAFAQMPPGGPQGHPPSPEQVAKFEQMRAKHQAELHDKLKITASQEAAWKLFLDKTKPAPFDQAGRPNKDEWAKLSTPERLDKQLDMMRKREAFAEQRIAATKDFYATLSPQQQKIFDAEHAKMERHRWEKMEHMRRGDRKGPPHDGNPAPVAPPANMLTIKNRILSGIAAVSISAVTLSAFAQMPPGGPQGHPPSPEQVAKFEQMRAKHQAELHDKLKITASQEAAWKLFLDKTKPAPFDQAGRPNKDEWAKLSTPERLDKQLDMMRKREAFAEQRIAATKDFYATLSPQQQKIFDAEHAKMERHRWEKMEHMRRGDRKGPPHDGNPAPVAPPAN

Organism: Herbaspirillum seropedicae (strain SmR1) (NCBI:txid757424)

Solvent-accessible surface area (backbone atoms only — not comparable to full-atom values): 20006 Å² total; per-residue (Å²): 131,90,70,83,67,79,71,76,65,66,34,31,22,24,55,57,59,61,69,53,53,61,47,64,65,52,68,53,40,30,72,39,78,65,73,61,71,72,47,71,67,52,50,51,50,50,53,50,51,50,51,50,51,51,51,51,49,45,59,74,50,58,67,46,82,89,42,46,66,44,50,52,48,28,55,64,46,54,50,69,75,73,86,52,71,81,72,41,59,49,14,39,63,40,41,72,45,49,57,61,57,48,49,50,51,50,49,51,50,52,51,52,51,48,54,50,49,50,45,26,45,52,29,49,42,55,36,55,70,72,44,53,73,71,36,42,54,50,51,33,52,52,47,39,48,51,10,41,50,52,36,49,51,53,28,46,56,52,45,57,33,62,54,51,56,76,74,75,69,68,71,71,78,74,74,72,80,81,127,133,88,72,80,76,74,72,72,66,67,33,34,20,24,53,56,60,61,71,52,54,62,47,63,64,53,70,53,39,32,74,41,80,65,72,62,71,73,46,71,67,52,48,51,49,49,52,50,51,50,51,50,50,51,52,50,47,44,60,73,50,58,67,46,82,89,41,45,66,44,51,53,48,28,56,65,47,54,51,69,76,74,85,51,71,80,73,40,61,51,14,38,63,39,42,72,45,49,56,61,55,46,47,49,52,52,50,51,50,51,51,52,50,48,53,51,48,50,46,26,46,52,28,47,41,56,34,55,69,70,44,53,75,71,36,40,54,52,50,34,52,52,47,38,48,53,10,40,50,51,34,48,50,53,30,48,55,51,47,55,32,62,55,53,57,75,76,77,69,65,72,72,79,75,73,71,78,83,124